Protein AF-A0A969FUX1-F1 (afdb_monomer_lite)

Radius of gyration: 39.61 Å; chains: 1; bounding box: 89×32×116 Å

Structure (mmCIF, N/CA/C/O backbone):
data_AF-A0A969FUX1-F1
#
_entry.id   AF-A0A969FUX1-F1
#
loop_
_atom_site.group_PDB
_atom_site.id
_atom_site.type_symbol
_atom_site.label_atom_id
_atom_site.label_alt_id
_atom_site.label_comp_id
_atom_site.label_asym_id
_atom_site.label_entity_id
_atom_site.label_seq_id
_atom_site.pdbx_PDB_ins_code
_atom_site.Cartn_x
_atom_site.Cartn_y
_atom_site.Cartn_z
_atom_site.occupancy
_atom_site.B_iso_or_equiv
_atom_site.auth_seq_id
_atom_site.auth_comp_id
_atom_site.auth_asym_id
_atom_site.auth_atom_id
_atom_site.pdbx_PDB_model_num
ATOM 1 N N . MET A 1 1 ? -21.545 4.539 22.085 1.00 73.19 1 MET A N 1
ATOM 2 C CA . MET A 1 1 ? -20.510 4.339 23.129 1.00 73.19 1 MET A CA 1
ATOM 3 C C . MET A 1 1 ? -19.150 4.413 22.449 1.00 73.19 1 MET A C 1
ATOM 5 O O . MET A 1 1 ? -19.073 3.940 21.317 1.00 73.19 1 MET A O 1
ATOM 9 N N . PRO A 1 2 ? -18.122 5.022 23.067 1.00 84.00 2 PRO A N 1
ATOM 10 C CA . PRO A 1 2 ? -16.783 5.048 22.483 1.00 84.00 2 PRO A CA 1
ATOM 11 C C . PRO A 1 2 ? -16.271 3.615 22.319 1.00 84.00 2 PRO A C 1
ATOM 13 O O . PRO A 1 2 ? -16.477 2.776 23.194 1.00 84.00 2 PRO A O 1
ATOM 16 N N . THR A 1 3 ? -15.647 3.325 21.186 1.00 88.62 3 THR A N 1
ATOM 17 C CA . THR A 1 3 ? -15.151 1.993 20.829 1.00 88.62 3 THR A CA 1
ATOM 18 C C . THR A 1 3 ? -13.723 2.129 20.341 1.00 88.62 3 THR A C 1
ATOM 20 O O . THR A 1 3 ? -13.420 3.017 19.556 1.00 88.62 3 THR A O 1
ATOM 23 N N . LEU A 1 4 ? -12.832 1.268 20.810 1.00 88.56 4 LEU A N 1
ATOM 24 C CA . LEU A 1 4 ? -11.487 1.157 20.278 1.00 88.56 4 LEU A CA 1
ATOM 25 C C . LEU A 1 4 ? -11.502 0.175 19.112 1.00 88.56 4 LEU A C 1
ATOM 27 O O . LEU A 1 4 ? -12.020 -0.936 19.246 1.00 88.56 4 LEU A O 1
ATOM 31 N N . VAL A 1 5 ? -10.949 0.588 17.981 1.00 90.50 5 VAL A N 1
ATOM 32 C CA . VAL A 1 5 ? -10.985 -0.179 16.741 1.00 90.50 5 VAL A CA 1
ATOM 33 C C . VAL A 1 5 ? -9.562 -0.434 16.266 1.00 90.50 5 VAL A C 1
ATOM 35 O O . VAL A 1 5 ? -8.762 0.499 16.200 1.00 90.50 5 VAL A O 1
ATOM 38 N N . ALA A 1 6 ? -9.248 -1.693 15.960 1.00 90.62 6 ALA A N 1
ATOM 39 C CA . ALA A 1 6 ? -7.973 -2.096 15.377 1.00 90.62 6 ALA A CA 1
ATOM 40 C C . ALA A 1 6 ? -8.163 -2.437 13.896 1.00 90.62 6 ALA A C 1
ATOM 42 O O . ALA A 1 6 ? -9.009 -3.271 13.557 1.00 90.62 6 ALA A O 1
ATOM 43 N N . TYR A 1 7 ? -7.371 -1.813 13.029 1.00 92.06 7 TYR A N 1
ATOM 44 C CA . TYR A 1 7 ? -7.483 -1.942 11.576 1.00 92.06 7 TYR A CA 1
ATOM 45 C C . TYR A 1 7 ? -6.107 -2.021 10.907 1.00 92.06 7 TYR A C 1
ATOM 47 O O . TYR A 1 7 ? -5.088 -1.628 11.484 1.00 92.06 7 TYR A O 1
ATOM 55 N N . ASP A 1 8 ? -6.079 -2.568 9.694 1.00 91.19 8 ASP A N 1
ATOM 56 C CA . ASP A 1 8 ? -4.856 -2.717 8.904 1.00 91.19 8 ASP A CA 1
ATOM 57 C C . ASP A 1 8 ? -4.560 -1.438 8.101 1.00 91.19 8 ASP A C 1
ATOM 59 O O . ASP A 1 8 ? -4.995 -1.265 6.961 1.00 91.19 8 ASP A O 1
ATOM 63 N N . GLU A 1 9 ? -3.836 -0.508 8.726 1.00 89.69 9 GLU A N 1
ATOM 64 C CA . GLU A 1 9 ? -3.442 0.762 8.103 1.00 89.69 9 GLU A CA 1
ATOM 65 C C . GLU A 1 9 ? -2.508 0.562 6.901 1.00 89.69 9 GLU A C 1
ATOM 67 O O . GLU A 1 9 ? -2.610 1.294 5.916 1.00 89.69 9 GLU A O 1
ATOM 72 N N . LEU A 1 10 ? -1.613 -0.431 6.953 1.00 87.81 10 LEU A N 1
ATOM 73 C CA . LEU A 1 10 ? -0.686 -0.709 5.855 1.00 87.81 10 LEU A CA 1
ATOM 74 C C . LEU A 1 10 ? -1.450 -1.182 4.620 1.00 87.81 10 LEU A C 1
ATOM 76 O O . LEU A 1 10 ? -1.229 -0.656 3.529 1.00 87.81 10 LEU A O 1
ATOM 80 N N . CYS A 1 11 ? -2.402 -2.099 4.799 1.00 89.69 11 CYS A N 1
ATOM 81 C CA . CYS A 1 11 ? -3.293 -2.526 3.727 1.00 89.69 11 CYS A CA 1
ATOM 82 C C . CYS A 1 11 ? -4.133 -1.352 3.198 1.00 89.69 11 CYS A C 1
ATOM 84 O O . CYS A 1 11 ? -4.237 -1.168 1.985 1.00 89.69 11 CYS A O 1
ATOM 86 N N . ALA A 1 12 ? -4.659 -0.487 4.076 1.00 90.31 12 ALA A N 1
ATOM 87 C CA . ALA A 1 12 ? -5.411 0.702 3.660 1.00 90.31 12 ALA A CA 1
ATOM 88 C C . ALA A 1 12 ? -4.559 1.628 2.776 1.00 90.31 12 ALA A C 1
ATOM 90 O O . ALA A 1 12 ? -5.002 2.073 1.712 1.00 90.31 12 ALA A O 1
ATOM 91 N N . ALA A 1 13 ? -3.311 1.872 3.179 1.00 88.56 13 ALA A N 1
ATOM 92 C CA . ALA A 1 13 ? -2.351 2.660 2.418 1.00 88.56 13 ALA A CA 1
ATOM 93 C C . ALA A 1 13 ? -2.009 2.011 1.066 1.00 88.56 13 ALA A C 1
ATOM 95 O O . ALA A 1 13 ? -1.914 2.714 0.058 1.00 88.56 13 ALA A O 1
ATOM 96 N N . GLU A 1 14 ? -1.857 0.686 1.013 1.00 89.38 14 GLU A N 1
ATOM 97 C CA . GLU A 1 14 ? -1.607 -0.056 -0.228 1.00 89.38 14 GLU A CA 1
ATOM 98 C C . GLU A 1 14 ? -2.791 0.003 -1.198 1.00 89.38 14 GLU A C 1
ATOM 100 O O . GLU A 1 14 ? -2.580 0.271 -2.386 1.00 89.38 14 GLU A O 1
ATOM 105 N N . LEU A 1 15 ? -4.025 -0.165 -0.708 1.00 90.50 15 LEU A N 1
ATOM 106 C CA . LEU A 1 15 ? -5.236 0.003 -1.514 1.00 90.50 15 LEU A CA 1
ATOM 107 C C . LEU A 1 15 ? -5.276 1.411 -2.109 1.00 90.50 15 LEU A C 1
ATOM 109 O O . LEU A 1 15 ? -5.346 1.569 -3.326 1.00 90.50 15 LEU A O 1
ATOM 113 N N . VAL A 1 16 ? -5.146 2.446 -1.276 1.00 90.44 16 VAL A N 1
ATOM 114 C CA . VAL A 1 16 ? -5.167 3.844 -1.737 1.00 90.44 16 VAL A CA 1
ATOM 115 C C . VAL A 1 16 ? -4.071 4.119 -2.773 1.00 90.44 16 VAL A C 1
ATOM 117 O O . VAL A 1 16 ? -4.291 4.847 -3.743 1.00 90.44 16 VAL A O 1
ATOM 120 N N . ARG A 1 17 ? -2.890 3.530 -2.587 1.00 88.12 17 ARG A N 1
ATOM 121 C CA . ARG A 1 17 ? -1.718 3.744 -3.440 1.00 88.12 17 ARG A CA 1
ATOM 122 C C . ARG A 1 17 ? -1.815 3.070 -4.801 1.00 88.12 17 ARG A C 1
ATOM 124 O O . ARG A 1 17 ? -1.411 3.675 -5.794 1.00 88.12 17 ARG A O 1
ATOM 131 N N . PHE A 1 18 ? -2.266 1.821 -4.843 1.00 87.94 18 PHE A N 1
ATOM 132 C CA . PHE A 1 18 ? -2.144 0.981 -6.037 1.00 87.94 18 PHE A CA 1
ATOM 133 C C . PHE A 1 18 ? -3.467 0.711 -6.740 1.00 87.94 18 PHE A C 1
ATOM 135 O O . PHE A 1 18 ? -3.453 0.375 -7.924 1.00 87.94 18 PHE A O 1
ATOM 142 N N . TRP A 1 19 ? -4.593 0.842 -6.045 1.00 91.19 19 TRP A N 1
ATOM 143 C CA . TRP A 1 19 ? -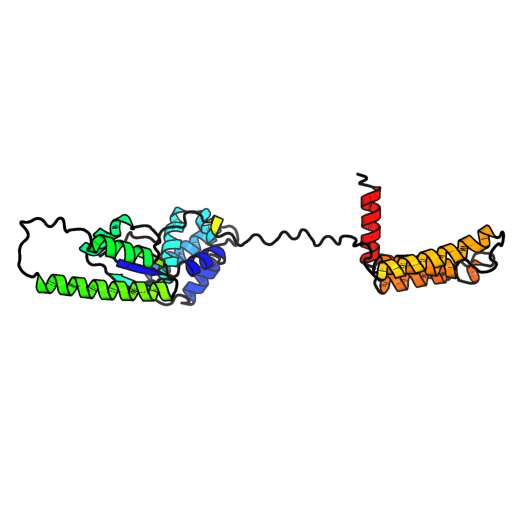5.885 0.512 -6.623 1.00 91.19 19 TRP A CA 1
ATOM 144 C C . TRP A 1 19 ? -6.531 1.723 -7.280 1.00 91.19 19 TRP A C 1
ATOM 146 O O . TRP A 1 19 ? -6.270 2.882 -6.952 1.00 91.19 19 TRP A O 1
ATOM 156 N N . THR A 1 20 ? -7.409 1.431 -8.228 1.00 90.88 20 THR A N 1
ATOM 157 C CA . THR A 1 20 ? -8.304 2.391 -8.872 1.00 90.88 20 THR A CA 1
ATOM 158 C C . THR A 1 20 ? -9.705 2.307 -8.254 1.00 90.88 20 THR A C 1
ATOM 160 O O . THR A 1 20 ? -10.071 1.261 -7.707 1.00 90.88 20 THR A O 1
ATOM 163 N N . PRO A 1 21 ? -10.542 3.357 -8.380 1.00 90.44 21 PRO A N 1
ATOM 164 C CA . PRO A 1 21 ? -11.942 3.293 -7.958 1.00 90.44 21 PRO A CA 1
ATOM 165 C C . PRO A 1 21 ? -12.714 2.117 -8.575 1.00 90.44 21 PRO A C 1
ATOM 167 O O . PRO A 1 21 ? -13.570 1.529 -7.919 1.00 90.44 21 PRO A O 1
ATOM 170 N N . GLN A 1 22 ? -12.383 1.746 -9.818 1.00 89.62 22 GLN A N 1
ATOM 171 C CA . GLN A 1 22 ? -12.987 0.604 -10.499 1.00 89.62 22 GLN A CA 1
ATOM 172 C C . GLN A 1 22 ? -12.615 -0.721 -9.823 1.00 89.62 22 GLN A C 1
ATOM 174 O O . GLN A 1 22 ? -13.507 -1.507 -9.521 1.00 89.62 22 GLN A O 1
ATOM 179 N N . GLN A 1 23 ? -11.327 -0.950 -9.551 1.00 91.19 23 GLN A N 1
ATOM 180 C CA . GLN A 1 23 ? -10.864 -2.174 -8.885 1.00 91.19 23 GLN A CA 1
ATOM 181 C C . GLN A 1 23 ? -11.467 -2.322 -7.488 1.00 91.19 23 GLN A C 1
ATOM 183 O O . GLN A 1 23 ? -11.880 -3.414 -7.110 1.00 91.19 23 GLN A O 1
ATOM 188 N N . LEU A 1 24 ? -11.571 -1.220 -6.736 1.00 90.44 24 LEU A N 1
ATOM 189 C CA . LEU A 1 24 ? -12.205 -1.249 -5.421 1.00 90.44 24 LEU A CA 1
ATOM 190 C C . LEU A 1 24 ? -13.694 -1.601 -5.520 1.00 90.44 24 LEU A C 1
ATOM 192 O O . LEU A 1 24 ? -14.181 -2.402 -4.728 1.00 90.44 24 LEU A O 1
ATOM 196 N N . ARG A 1 25 ? -14.409 -1.066 -6.516 1.00 89.06 25 ARG A N 1
ATOM 197 C CA . ARG A 1 25 ? -15.815 -1.418 -6.750 1.00 89.06 25 ARG A CA 1
ATOM 198 C C . ARG A 1 25 ? -15.985 -2.887 -7.137 1.00 89.06 25 ARG A C 1
ATOM 200 O O . ARG A 1 25 ? -16.848 -3.552 -6.584 1.00 89.06 25 ARG A O 1
ATOM 207 N N . GLU A 1 26 ? -15.159 -3.396 -8.048 1.00 89.62 26 GLU A N 1
ATOM 208 C CA . GLU A 1 26 ? -15.187 -4.812 -8.445 1.00 89.62 26 GLU A CA 1
ATOM 209 C C . GLU A 1 26 ? -14.919 -5.733 -7.247 1.00 89.62 26 GLU A C 1
ATOM 211 O O . GLU A 1 26 ? -15.585 -6.752 -7.088 1.00 89.62 26 GLU A O 1
ATOM 216 N N . ALA A 1 27 ? -14.000 -5.353 -6.358 1.00 89.44 27 ALA A N 1
ATOM 217 C CA . ALA A 1 27 ? -13.737 -6.095 -5.130 1.00 89.44 27 ALA A CA 1
ATOM 218 C C . ALA A 1 27 ? -14.916 -6.058 -4.138 1.00 89.44 27 ALA A C 1
ATOM 220 O O . ALA A 1 27 ? -15.166 -7.059 -3.468 1.00 89.44 27 ALA A O 1
ATOM 221 N N . LEU A 1 28 ? -15.662 -4.949 -4.059 1.00 88.12 28 LEU A N 1
ATOM 222 C CA . LEU A 1 28 ? -16.897 -4.873 -3.264 1.00 88.12 28 LEU A CA 1
ATOM 223 C C . LEU A 1 28 ? -17.990 -5.783 -3.833 1.00 88.12 28 LEU A C 1
ATOM 225 O O . LEU A 1 28 ? -18.617 -6.521 -3.081 1.00 88.12 28 LEU A O 1
ATOM 229 N N . GLU A 1 29 ? -18.180 -5.782 -5.155 1.00 86.50 29 GLU A N 1
ATOM 230 C CA . GLU A 1 29 ? -19.149 -6.652 -5.841 1.00 86.50 29 GLU A CA 1
ATOM 231 C C . GLU A 1 29 ? -18.813 -8.145 -5.680 1.00 86.50 29 GLU A C 1
ATOM 233 O O . GLU A 1 29 ? -19.707 -8.988 -5.678 1.00 86.50 29 GLU A O 1
ATOM 238 N N . GLN A 1 30 ? -17.529 -8.476 -5.528 1.00 87.25 30 GLN A N 1
ATOM 239 C CA . GLN A 1 30 ? -17.036 -9.839 -5.303 1.00 87.25 30 GLN A CA 1
ATOM 240 C C . GLN A 1 30 ? -16.976 -10.239 -3.819 1.00 87.25 30 GLN A C 1
ATOM 242 O O . GLN A 1 30 ? -16.422 -11.293 -3.508 1.00 87.25 30 GLN A O 1
ATOM 247 N N . GLU A 1 31 ? -17.496 -9.411 -2.904 1.00 82.94 31 GLU A N 1
ATOM 248 C CA . GLU A 1 31 ? -17.443 -9.632 -1.449 1.00 82.94 31 GLU A CA 1
ATOM 249 C C . GLU A 1 31 ? -16.010 -9.858 -0.916 1.00 82.94 31 GLU A C 1
ATOM 251 O O . GLU A 1 31 ? -15.795 -10.538 0.089 1.00 82.94 31 GLU A O 1
ATOM 256 N N . HIS A 1 32 ? -14.997 -9.269 -1.566 1.00 81.75 32 HIS A N 1
ATOM 257 C CA . HIS A 1 32 ? -13.582 -9.486 -1.233 1.00 81.75 32 HIS A CA 1
ATOM 258 C C . HIS A 1 32 ? -13.223 -9.038 0.192 1.00 81.75 32 HIS A C 1
ATOM 260 O O . HIS A 1 32 ? -12.329 -9.599 0.821 1.00 81.75 32 HIS A O 1
ATOM 266 N N . PHE A 1 33 ? -13.943 -8.043 0.710 1.00 76.44 33 PHE A N 1
ATOM 267 C CA . PHE A 1 33 ? -13.767 -7.508 2.059 1.00 76.44 33 PHE A CA 1
ATOM 268 C C . PHE A 1 33 ? -14.698 -8.160 3.101 1.00 76.44 33 PHE A C 1
ATOM 270 O O . PHE A 1 33 ? -14.749 -7.724 4.251 1.00 76.44 33 PHE A O 1
ATOM 277 N N . GLY A 1 34 ? -15.432 -9.212 2.720 1.00 70.19 34 GLY A N 1
ATOM 278 C CA . GLY A 1 34 ? -16.409 -9.885 3.576 1.00 70.19 34 GLY A CA 1
ATOM 279 C C . GLY A 1 34 ? -17.614 -9.007 3.937 1.00 70.19 34 GLY A C 1
ATOM 280 O O . GLY A 1 34 ? -17.908 -8.015 3.277 1.00 70.19 34 GLY A O 1
ATOM 281 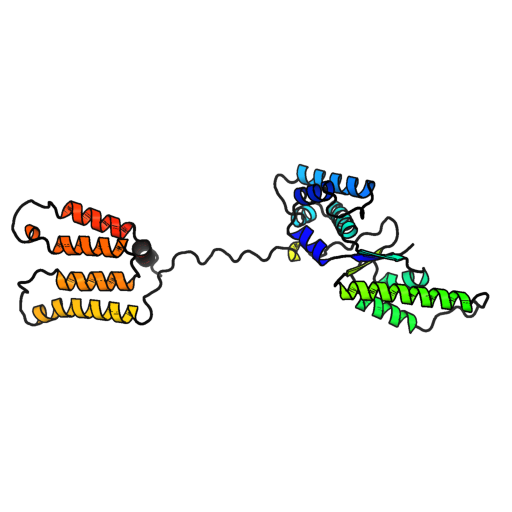N N . SER A 1 35 ? -18.315 -9.374 5.015 1.00 70.06 35 SER A N 1
ATOM 282 C CA . SER A 1 35 ? -19.521 -8.691 5.514 1.00 70.06 35 SER A CA 1
ATOM 283 C C . SER A 1 35 ? -19.220 -7.634 6.588 1.00 70.06 35 SER A C 1
ATOM 285 O O . SER A 1 35 ? -19.985 -7.498 7.543 1.00 70.06 35 SER A O 1
ATOM 287 N N . VAL A 1 36 ? -18.053 -6.983 6.517 1.00 81.00 36 VAL A N 1
ATOM 288 C CA . VAL A 1 36 ? -17.623 -6.009 7.539 1.00 81.00 36 VAL A CA 1
ATOM 289 C C . VAL A 1 36 ? -18.385 -4.691 7.398 1.00 81.00 36 VAL A C 1
ATOM 291 O O . VAL A 1 36 ? -18.760 -4.105 8.407 1.00 81.00 36 VAL A O 1
ATOM 294 N N . LEU A 1 37 ? -18.649 -4.261 6.160 1.00 81.31 37 LEU A N 1
ATOM 295 C CA . LEU A 1 37 ? -19.564 -3.155 5.885 1.00 81.31 37 LEU A CA 1
ATOM 296 C C . LEU A 1 37 ? -21.009 -3.634 5.965 1.00 81.31 37 LEU A C 1
ATOM 298 O O . LEU A 1 37 ? -21.335 -4.726 5.485 1.00 81.31 37 LEU A O 1
ATOM 302 N N . ASP A 1 38 ? -21.883 -2.789 6.504 1.00 85.31 38 ASP A N 1
ATOM 303 C CA . ASP A 1 38 ? -23.313 -3.002 6.327 1.00 85.31 38 ASP A CA 1
ATOM 304 C C . ASP A 1 38 ? -23.746 -2.703 4.874 1.00 85.31 38 ASP A C 1
ATOM 306 O O . ASP A 1 38 ? -23.001 -2.144 4.063 1.00 85.31 38 ASP A O 1
ATOM 310 N N . ALA A 1 39 ? -24.967 -3.108 4.513 1.00 85.06 39 ALA A N 1
ATOM 311 C CA . ALA A 1 39 ? -25.466 -2.917 3.150 1.00 85.06 39 ALA A CA 1
ATOM 312 C C . ALA A 1 39 ? -25.552 -1.430 2.753 1.00 85.06 39 ALA A C 1
ATOM 314 O O . ALA A 1 39 ? -25.331 -1.092 1.592 1.00 85.06 39 ALA A O 1
ATOM 315 N N . ALA A 1 40 ? -25.840 -0.539 3.706 1.00 87.75 40 ALA A N 1
ATOM 316 C CA . ALA A 1 40 ? -25.968 0.889 3.439 1.00 87.75 40 ALA A CA 1
ATOM 317 C C . ALA A 1 40 ? -24.598 1.545 3.203 1.00 87.75 40 ALA A C 1
ATOM 319 O O . ALA A 1 40 ? -24.466 2.392 2.320 1.00 87.75 40 ALA A O 1
ATOM 320 N N . GLU A 1 41 ? -23.578 1.135 3.949 1.00 88.75 41 GLU A N 1
ATOM 321 C CA . GLU A 1 41 ? -22.189 1.560 3.804 1.00 88.75 41 GLU A CA 1
ATOM 322 C C . GLU A 1 41 ? -21.568 1.032 2.509 1.00 88.75 41 GLU A C 1
ATOM 324 O O . GLU A 1 41 ? -20.862 1.771 1.817 1.00 88.75 41 GLU A O 1
ATOM 329 N N . ALA A 1 42 ? -21.859 -0.220 2.142 1.00 87.81 42 ALA A N 1
ATOM 330 C CA . ALA A 1 42 ? -21.434 -0.795 0.869 1.00 87.81 42 ALA A CA 1
ATOM 331 C C . ALA A 1 42 ? -22.057 -0.042 -0.321 1.00 87.81 42 ALA A C 1
ATOM 333 O O . ALA A 1 42 ? -21.340 0.349 -1.248 1.00 87.81 42 ALA A O 1
ATOM 334 N N . ASP A 1 43 ? -23.363 0.238 -0.261 1.00 89.50 43 ASP A N 1
ATOM 335 C CA . ASP A 1 43 ? -24.071 1.042 -1.264 1.00 89.50 43 ASP A CA 1
ATOM 336 C C . ASP A 1 43 ? -23.531 2.480 -1.326 1.00 89.50 43 ASP A C 1
ATOM 338 O O . ASP A 1 43 ? -23.348 3.047 -2.412 1.00 89.50 43 ASP A O 1
ATOM 342 N N . GLU A 1 44 ? -23.235 3.086 -0.172 1.00 91.31 44 GLU A N 1
ATOM 343 C CA . GLU A 1 44 ? -22.630 4.414 -0.092 1.00 91.31 44 GLU A CA 1
ATOM 344 C C . GLU A 1 44 ? -21.252 4.436 -0.761 1.00 91.31 44 GLU A C 1
ATOM 346 O O . GLU A 1 44 ? -20.996 5.315 -1.593 1.00 91.31 44 GLU A O 1
ATOM 351 N N . LEU A 1 45 ? -20.384 3.471 -0.443 1.00 90.56 45 LEU A N 1
ATOM 352 C CA . LEU A 1 45 ? -19.052 3.363 -1.030 1.00 90.56 45 LEU A CA 1
ATOM 353 C C . LEU A 1 45 ? -19.142 3.162 -2.546 1.00 90.56 45 LEU A C 1
ATOM 355 O O . LEU A 1 45 ? -18.504 3.898 -3.301 1.00 90.56 45 LEU A O 1
ATOM 359 N N . ALA A 1 46 ? -19.988 2.242 -3.012 1.00 90.38 46 ALA A N 1
ATOM 360 C CA . ALA A 1 46 ? -20.195 1.993 -4.436 1.00 90.38 46 ALA A CA 1
ATOM 361 C C . ALA A 1 46 ? -20.671 3.253 -5.180 1.00 90.38 46 ALA A C 1
ATOM 363 O O . ALA A 1 46 ? -20.159 3.574 -6.261 1.00 90.38 46 ALA A O 1
ATOM 364 N N . ARG A 1 47 ? -21.598 4.016 -4.583 1.00 91.19 47 ARG A N 1
ATOM 365 C CA . ARG A 1 47 ? -22.067 5.299 -5.125 1.00 91.19 47 ARG A CA 1
ATOM 366 C C . ARG A 1 47 ? -20.937 6.325 -5.208 1.00 91.19 47 ARG A C 1
ATOM 368 O O . ARG A 1 47 ? -20.780 6.960 -6.251 1.00 91.19 47 ARG A O 1
ATOM 375 N N . LEU A 1 48 ? -20.139 6.485 -4.152 1.00 90.31 48 LEU A N 1
ATOM 376 C CA . LEU A 1 48 ? -19.026 7.443 -4.128 1.00 90.31 48 LEU A CA 1
ATOM 377 C C . LEU A 1 48 ? -17.965 7.106 -5.186 1.00 90.31 48 LEU A C 1
ATOM 379 O O . LEU A 1 48 ? -17.531 7.992 -5.927 1.00 90.31 48 LEU A O 1
ATOM 383 N N . LEU A 1 49 ? -17.611 5.825 -5.323 1.00 89.69 49 LEU A N 1
ATOM 384 C CA . LEU A 1 49 ? -16.681 5.354 -6.354 1.00 89.69 49 LEU A CA 1
ATOM 385 C C . LEU A 1 49 ? -17.231 5.603 -7.761 1.00 89.69 49 LEU A C 1
ATOM 387 O O . LEU A 1 49 ? -16.496 6.060 -8.640 1.00 89.69 49 LEU A O 1
ATOM 391 N N . HIS A 1 50 ? -18.527 5.362 -7.979 1.00 88.19 50 HIS A N 1
ATOM 392 C CA . HIS A 1 50 ? -19.180 5.659 -9.252 1.00 88.19 50 HIS A CA 1
ATOM 393 C C . HIS A 1 50 ? -19.115 7.148 -9.602 1.00 88.19 50 HIS A C 1
ATOM 395 O O . HIS A 1 50 ? -18.748 7.512 -10.719 1.00 88.19 50 HIS A O 1
ATOM 401 N N . GLU A 1 51 ? -19.413 8.021 -8.643 1.00 87.06 51 GLU A N 1
ATOM 402 C CA . GLU A 1 51 ? -19.371 9.471 -8.838 1.00 87.06 51 GLU A CA 1
ATOM 403 C C . GLU A 1 51 ? -17.962 10.005 -9.138 1.00 87.06 51 GLU A C 1
ATOM 405 O O . GLU A 1 51 ? -17.832 11.006 -9.853 1.00 87.06 51 GLU A O 1
ATOM 410 N N . TRP A 1 52 ? -16.909 9.360 -8.629 1.00 87.00 52 TRP A N 1
ATOM 411 C CA . TRP A 1 52 ? -15.533 9.667 -9.024 1.00 87.00 52 TRP A CA 1
ATOM 412 C C . TRP A 1 52 ? -15.216 9.204 -10.436 1.00 87.00 52 TRP A C 1
ATOM 414 O O . TRP A 1 52 ? -14.673 9.993 -11.204 1.00 87.00 52 TRP A O 1
ATOM 424 N N . MET A 1 53 ? -15.596 7.981 -10.810 1.00 86.88 53 MET A N 1
ATOM 425 C CA . MET A 1 53 ? -15.364 7.468 -12.167 1.00 86.88 53 MET A CA 1
ATOM 426 C C . MET A 1 53 ? -16.053 8.318 -13.243 1.00 86.88 53 MET A C 1
ATOM 428 O O . MET A 1 53 ? -15.508 8.478 -14.327 1.00 86.88 53 MET A O 1
ATOM 432 N N . GLN A 1 54 ? -17.218 8.904 -12.948 1.00 83.62 54 GLN A N 1
ATOM 433 C CA . GLN A 1 54 ? -17.908 9.806 -13.881 1.00 83.62 54 GLN A CA 1
ATOM 434 C C . GLN A 1 54 ? -17.207 11.165 -14.048 1.00 83.62 54 GLN A C 1
ATOM 436 O O . GLN A 1 54 ? -17.351 11.810 -15.085 1.00 83.62 54 GLN A O 1
ATOM 441 N N . ARG A 1 55 ? -16.473 11.632 -13.029 1.00 77.00 55 ARG A N 1
ATOM 442 C CA . ARG A 1 55 ? -15.781 12.936 -13.056 1.00 77.00 55 ARG A CA 1
ATOM 443 C C . ARG A 1 55 ? -14.330 12.838 -13.504 1.00 77.00 55 ARG A C 1
ATOM 445 O O . ARG A 1 55 ? -13.831 13.755 -14.155 1.00 77.00 55 ARG A O 1
ATOM 452 N N . ALA A 1 56 ? -13.648 11.758 -13.147 1.00 65.56 56 ALA A N 1
ATOM 453 C CA . ALA A 1 56 ? -12.303 11.482 -13.607 1.00 65.56 56 ALA A CA 1
ATOM 454 C C . ALA A 1 56 ? -12.384 11.008 -15.064 1.00 65.56 56 ALA A C 1
ATOM 456 O O . ALA A 1 56 ? -12.800 9.890 -15.341 1.00 65.56 56 ALA A O 1
ATOM 457 N N . MET A 1 57 ? -12.003 11.864 -16.017 1.00 55.81 57 MET A N 1
ATOM 458 C CA . MET A 1 57 ? -11.944 11.529 -17.449 1.00 55.81 57 MET A CA 1
ATOM 459 C C . MET A 1 57 ? -10.774 10.567 -17.768 1.00 55.81 57 MET A C 1
ATOM 461 O O . MET A 1 57 ? -9.934 10.866 -18.614 1.00 55.81 57 MET A O 1
ATOM 465 N N . GLY A 1 58 ? -10.667 9.437 -17.061 1.00 66.44 58 GLY A N 1
ATOM 466 C CA . GLY A 1 58 ? -9.607 8.441 -17.234 1.00 66.44 58 GLY A CA 1
ATOM 467 C C . GLY A 1 58 ? -9.395 7.532 -16.018 1.00 66.44 58 GLY A C 1
ATOM 468 O O . GLY A 1 58 ? -10.006 7.710 -14.967 1.00 66.44 58 GLY A O 1
ATOM 469 N N . GLN A 1 59 ? -8.499 6.549 -16.165 1.00 74.00 59 GLN A N 1
ATOM 470 C CA . GLN A 1 59 ? -8.064 5.689 -15.062 1.00 74.00 59 GLN A CA 1
ATOM 471 C C . GLN A 1 59 ? -7.169 6.487 -14.106 1.00 74.00 59 GLN A C 1
ATOM 473 O O . GLN A 1 59 ? -6.038 6.827 -14.447 1.00 74.00 59 GLN A O 1
ATOM 478 N N . VAL A 1 60 ? -7.685 6.787 -12.915 1.00 84.56 60 VAL A N 1
ATOM 479 C CA . VAL A 1 60 ? -6.946 7.434 -11.823 1.00 84.56 60 VAL A CA 1
ATOM 480 C C . VAL A 1 60 ? -6.793 6.473 -10.651 1.00 84.56 60 VAL A C 1
ATOM 482 O O . VAL A 1 60 ? -7.653 5.617 -10.424 1.00 84.56 60 VAL A O 1
ATOM 485 N N . THR A 1 61 ? -5.698 6.605 -9.904 1.00 87.81 61 THR A N 1
ATOM 486 C CA . THR A 1 61 ? -5.523 5.870 -8.645 1.00 87.81 61 THR A CA 1
ATOM 487 C C . THR A 1 61 ? -6.484 6.405 -7.582 1.00 87.81 61 THR A C 1
ATOM 489 O O . THR A 1 61 ? -6.941 7.548 -7.673 1.00 87.81 61 THR A O 1
ATOM 492 N N . LEU A 1 62 ? -6.789 5.605 -6.558 1.00 88.38 62 LEU A N 1
ATOM 493 C CA . LEU A 1 62 ? -7.574 6.057 -5.407 1.00 88.38 62 LEU A CA 1
ATOM 494 C C . LEU A 1 62 ? -6.912 7.268 -4.744 1.00 88.38 62 LEU A C 1
ATOM 496 O O . LEU A 1 62 ? -7.605 8.241 -4.476 1.00 88.38 62 LEU A O 1
ATOM 500 N N . ARG A 1 63 ? -5.584 7.273 -4.572 1.00 89.38 63 ARG A N 1
ATOM 501 C CA . ARG A 1 63 ? -4.835 8.444 -4.082 1.00 89.38 63 ARG A CA 1
ATOM 502 C C . ARG A 1 63 ? -5.160 9.705 -4.880 1.00 89.38 63 ARG A C 1
ATOM 504 O O . ARG A 1 63 ? -5.470 10.738 -4.293 1.00 89.38 63 ARG A O 1
ATOM 511 N N . ASP A 1 64 ? -5.087 9.631 -6.205 1.00 85.75 64 ASP A N 1
ATOM 512 C CA . ASP A 1 64 ? -5.350 10.796 -7.053 1.00 85.75 64 ASP A CA 1
ATOM 513 C C . ASP A 1 64 ? -6.821 11.221 -6.974 1.00 85.75 64 ASP A C 1
ATOM 515 O O . ASP A 1 64 ? -7.114 12.412 -6.916 1.00 85.75 64 ASP A O 1
ATOM 519 N N . ALA A 1 65 ? -7.752 10.267 -6.887 1.00 85.88 65 ALA A N 1
ATOM 520 C CA . ALA A 1 65 ? -9.167 10.564 -6.672 1.00 85.88 65 ALA A CA 1
ATOM 521 C C . ALA A 1 65 ? -9.421 11.269 -5.322 1.00 85.88 65 ALA A C 1
ATOM 523 O O . ALA A 1 65 ? -10.184 12.236 -5.271 1.00 85.88 65 ALA A O 1
ATOM 524 N N . LEU A 1 66 ? -8.733 10.842 -4.255 1.00 87.38 66 LEU A N 1
ATOM 525 C CA . LEU A 1 66 ? -8.778 11.471 -2.931 1.00 87.38 66 LEU A CA 1
ATOM 526 C C . LEU A 1 66 ? -8.241 12.909 -2.947 1.00 87.38 66 LEU A C 1
ATOM 528 O O . LEU A 1 66 ? -8.783 13.766 -2.252 1.00 87.38 66 LEU A O 1
ATOM 532 N N . LEU A 1 67 ? -7.208 13.187 -3.748 1.00 84.44 67 LEU A N 1
ATOM 533 C CA . LEU A 1 67 ? -6.649 14.535 -3.909 1.00 84.44 67 LEU A CA 1
ATOM 534 C C . LEU A 1 67 ? -7.602 15.485 -4.647 1.00 84.44 67 LEU A C 1
ATOM 536 O O . LEU A 1 67 ? -7.640 16.677 -4.343 1.00 84.44 67 LEU A O 1
ATOM 540 N N . VAL A 1 68 ? -8.366 14.974 -5.616 1.00 82.38 68 VAL A N 1
ATOM 541 C CA . VAL A 1 68 ? -9.288 15.785 -6.429 1.00 82.38 68 VAL A CA 1
ATOM 542 C C . VAL A 1 68 ? -10.521 16.225 -5.633 1.00 82.38 68 VAL A C 1
ATOM 544 O O . VAL A 1 68 ? -11.006 17.339 -5.828 1.00 82.38 68 VAL A O 1
ATOM 547 N N . ASP A 1 69 ? -11.029 15.378 -4.735 1.00 82.56 69 ASP A N 1
ATOM 548 C CA . ASP A 1 69 ? -12.198 15.682 -3.902 1.00 82.56 69 ASP A CA 1
ATOM 549 C C . ASP A 1 69 ? -11.962 15.254 -2.442 1.00 82.56 69 ASP A C 1
ATOM 551 O O . ASP A 1 69 ? -12.418 14.184 -2.027 1.00 82.56 69 ASP A O 1
ATOM 555 N N . PRO A 1 70 ? -11.268 16.083 -1.640 1.00 77.38 70 PRO A N 1
ATOM 556 C CA . PRO A 1 70 ? -10.878 15.718 -0.280 1.00 77.38 70 PRO A CA 1
ATOM 557 C C . PRO A 1 70 ? -12.081 15.512 0.648 1.00 77.38 70 PRO A C 1
ATOM 559 O O . PRO A 1 70 ? -12.048 14.635 1.504 1.00 77.38 70 PRO A O 1
ATOM 562 N N . ARG A 1 71 ? -13.188 16.243 0.446 1.00 79.06 71 ARG A N 1
ATOM 563 C CA . ARG A 1 71 ? -14.390 16.109 1.292 1.00 79.06 71 ARG A CA 1
ATOM 564 C C . ARG A 1 71 ? -15.042 14.741 1.151 1.00 79.06 71 ARG A C 1
ATOM 566 O O . ARG A 1 71 ? -15.461 14.150 2.140 1.00 79.06 71 ARG A O 1
ATOM 573 N N . ARG A 1 72 ? -15.154 14.237 -0.079 1.00 84.38 72 ARG A N 1
ATOM 574 C CA . ARG A 1 72 ? -15.640 12.868 -0.313 1.00 84.38 72 ARG A CA 1
ATOM 575 C C . ARG A 1 72 ? -14.565 11.842 -0.013 1.00 84.38 72 ARG A C 1
ATOM 577 O O . ARG A 1 72 ? -14.884 10.739 0.421 1.00 84.38 72 ARG A O 1
ATOM 584 N N . GLY A 1 73 ? -13.310 12.224 -0.219 1.00 86.19 73 GLY A N 1
ATOM 585 C CA . GLY A 1 73 ? -12.164 11.382 0.038 1.00 86.19 73 GLY A CA 1
ATOM 586 C C . GLY A 1 73 ? -12.052 10.956 1.491 1.00 86.19 73 GLY A C 1
ATOM 587 O O . GLY A 1 73 ? -11.817 9.780 1.741 1.00 86.19 73 GLY A O 1
ATOM 588 N N . GLU A 1 74 ? -12.327 11.850 2.439 1.00 88.19 74 GLU A N 1
ATOM 589 C CA . GLU A 1 74 ? -12.392 11.507 3.864 1.00 88.19 74 GLU A CA 1
ATOM 590 C C . GLU A 1 74 ? -13.402 10.387 4.139 1.00 88.19 74 GLU A C 1
ATOM 592 O O . GLU A 1 74 ? -13.072 9.398 4.797 1.00 88.19 74 GLU A O 1
ATOM 597 N N . ARG A 1 75 ? -14.613 10.484 3.572 1.00 89.69 75 ARG A N 1
ATOM 598 C CA . ARG A 1 75 ? -15.651 9.462 3.761 1.00 89.69 75 ARG A CA 1
ATOM 599 C C . ARG A 1 75 ? -15.286 8.140 3.094 1.00 89.69 75 ARG A C 1
ATOM 601 O O . ARG A 1 75 ? -15.436 7.096 3.719 1.00 89.69 75 ARG A O 1
ATOM 608 N N . VAL A 1 76 ? -14.777 8.170 1.862 1.00 89.88 76 VAL A N 1
ATOM 609 C CA . VAL A 1 76 ? -14.343 6.948 1.164 1.00 89.88 76 VAL A CA 1
ATOM 610 C C . VAL A 1 76 ? -13.185 6.280 1.897 1.00 89.88 76 VAL A C 1
ATOM 612 O O . VAL A 1 76 ? -13.216 5.071 2.095 1.00 89.88 76 VAL A O 1
ATOM 615 N N . TYR A 1 77 ? -12.198 7.049 2.355 1.00 90.44 77 TYR A N 1
ATOM 616 C CA . TYR A 1 77 ? -11.091 6.520 3.147 1.00 90.44 77 TYR A CA 1
ATOM 617 C C . TYR A 1 77 ? -11.587 5.883 4.449 1.00 90.44 77 TYR A C 1
ATOM 619 O O . TYR A 1 77 ? -11.182 4.776 4.784 1.00 90.44 77 TYR A O 1
ATOM 627 N N . SER A 1 78 ? -12.527 6.533 5.138 1.00 90.06 78 SER A N 1
ATOM 628 C CA . SER A 1 78 ? -13.161 5.987 6.340 1.00 90.06 78 SER A CA 1
ATOM 629 C C . SER A 1 78 ? -13.864 4.648 6.071 1.00 90.06 78 SER A C 1
ATOM 631 O O . SER A 1 78 ? -13.671 3.689 6.818 1.00 90.06 78 SER A O 1
ATOM 633 N N . LEU A 1 79 ? -14.604 4.535 4.962 1.00 90.38 79 LEU A N 1
ATOM 634 C CA . LEU A 1 79 ? -15.260 3.287 4.550 1.00 90.38 79 LEU A CA 1
ATOM 635 C C . LEU A 1 79 ? -14.239 2.192 4.187 1.00 90.38 79 LEU A C 1
ATOM 637 O O . LEU A 1 79 ? -14.415 1.044 4.584 1.00 90.38 79 LEU A O 1
ATOM 641 N N . ILE A 1 80 ? -13.130 2.538 3.523 1.00 91.12 80 ILE A N 1
ATOM 642 C CA . ILE A 1 80 ? -12.022 1.600 3.265 1.00 91.12 80 ILE A CA 1
ATOM 643 C C . ILE A 1 80 ? -11.429 1.098 4.588 1.00 91.12 80 ILE A C 1
ATOM 645 O O . ILE A 1 80 ? -11.303 -0.106 4.791 1.00 91.12 80 ILE A O 1
ATOM 649 N N . CYS A 1 81 ? -11.113 1.979 5.534 1.00 91.00 81 CYS A N 1
ATOM 650 C CA . CYS A 1 81 ? -10.580 1.555 6.831 1.00 91.00 81 CYS A CA 1
ATOM 651 C C . CYS A 1 81 ? -11.585 0.713 7.635 1.00 91.00 81 CYS A C 1
ATOM 653 O O . CYS A 1 81 ? -11.187 -0.214 8.342 1.00 91.00 81 CYS A O 1
ATOM 655 N N . THR A 1 82 ? -12.884 0.978 7.477 1.00 89.94 82 THR A N 1
ATOM 656 C CA . THR A 1 82 ? -13.949 0.153 8.065 1.00 89.94 82 THR A CA 1
ATOM 657 C C . THR A 1 82 ? -13.885 -1.270 7.509 1.00 89.94 82 THR A C 1
ATOM 659 O O . THR A 1 82 ? -13.854 -2.215 8.290 1.00 89.94 82 THR A O 1
ATOM 662 N N . THR A 1 83 ? -13.719 -1.446 6.190 1.00 89.38 83 THR A N 1
ATOM 663 C CA . THR A 1 83 ? -13.557 -2.784 5.574 1.00 89.38 83 THR A CA 1
ATOM 664 C C . THR A 1 83 ? -12.331 -3.550 6.076 1.00 89.38 83 THR A C 1
ATOM 666 O O . THR A 1 83 ? -12.323 -4.778 6.085 1.00 89.38 83 THR A O 1
ATOM 669 N N . LEU A 1 84 ? -11.295 -2.829 6.510 1.00 90.38 84 LEU A N 1
ATOM 670 C CA . LEU A 1 84 ? -10.025 -3.382 6.988 1.00 90.38 84 LEU A CA 1
ATOM 671 C C . LEU A 1 84 ? -9.953 -3.492 8.511 1.00 90.38 84 LEU A C 1
ATOM 673 O O . LEU A 1 84 ? -8.884 -3.728 9.084 1.00 90.38 84 LEU A O 1
ATOM 677 N N . THR A 1 85 ? -11.083 -3.299 9.181 1.00 89.75 85 THR A N 1
ATOM 678 C CA . THR A 1 85 ? -11.175 -3.430 10.624 1.00 89.75 85 THR A CA 1
ATOM 679 C C . THR A 1 85 ? -11.255 -4.889 11.036 1.00 89.75 85 THR A C 1
ATOM 681 O O . THR A 1 85 ? -12.007 -5.683 10.478 1.00 89.75 85 THR A O 1
ATOM 684 N N . VAL A 1 86 ? -10.459 -5.236 12.043 1.00 88.06 86 VAL A N 1
ATOM 685 C CA . VAL A 1 86 ? -10.258 -6.619 12.479 1.00 88.06 86 VAL A CA 1
ATOM 686 C C . VAL A 1 86 ? -10.804 -6.851 13.882 1.00 88.06 86 VAL A C 1
ATOM 688 O O . VAL A 1 86 ? -11.378 -7.905 14.147 1.00 88.06 86 VAL A O 1
ATOM 691 N N . GLU A 1 87 ? -10.620 -5.894 14.796 1.00 87.12 87 GLU A N 1
ATOM 692 C CA . GLU A 1 87 ? -11.103 -6.011 16.173 1.00 87.12 87 GLU A CA 1
ATOM 693 C C . GLU A 1 87 ? -11.823 -4.742 16.631 1.00 87.12 87 GLU A C 1
ATOM 695 O O . GLU A 1 87 ? -11.397 -3.623 16.346 1.00 87.12 87 GLU A O 1
ATOM 700 N N . HIS A 1 88 ? -12.884 -4.941 17.415 1.00 88.88 88 HIS A N 1
ATOM 701 C CA . HIS A 1 88 ? -13.627 -3.884 18.091 1.00 88.88 88 HIS A CA 1
ATOM 702 C C . HIS A 1 88 ? -13.640 -4.160 19.592 1.00 88.88 88 HIS A C 1
ATOM 704 O O . HIS A 1 88 ? -13.945 -5.271 20.029 1.00 88.88 88 HIS A O 1
ATOM 710 N N . CYS A 1 89 ? -13.360 -3.137 20.391 1.00 88.62 89 CYS A N 1
ATOM 711 C CA . CYS A 1 89 ? -13.493 -3.192 21.837 1.00 88.62 89 CYS A CA 1
ATOM 712 C C . CYS A 1 89 ? -14.313 -1.990 22.310 1.00 88.62 89 CYS A C 1
ATOM 714 O O . CYS A 1 89 ? -13.792 -0.873 22.302 1.00 88.62 89 CYS A O 1
ATOM 716 N N . PRO A 1 90 ? -15.580 -2.165 22.730 1.00 89.25 90 PRO A N 1
ATOM 717 C CA . PRO A 1 90 ? -16.316 -1.068 23.351 1.00 89.25 90 PRO A CA 1
ATOM 718 C C . PRO A 1 90 ? -15.540 -0.594 24.582 1.00 89.25 90 PRO A C 1
ATOM 720 O O . PRO A 1 90 ? -14.934 -1.413 25.268 1.00 89.25 90 PRO A O 1
ATOM 723 N N . LEU A 1 91 ? -15.535 0.708 24.852 1.00 86.94 91 LEU A N 1
ATOM 724 C CA . LEU A 1 91 ? -14.838 1.306 25.987 1.00 86.94 91 LEU A CA 1
ATOM 725 C C . LEU A 1 91 ? -15.838 1.701 27.075 1.00 86.94 91 LEU A C 1
ATOM 727 O O . LEU A 1 91 ? -16.901 2.265 26.799 1.00 86.94 91 LEU A O 1
ATOM 731 N N . LEU A 1 92 ? -15.475 1.446 28.334 1.00 86.44 92 LEU A N 1
ATOM 732 C CA . LEU A 1 92 ? -16.163 2.050 29.475 1.00 86.44 92 LEU A CA 1
ATOM 733 C C . LEU A 1 92 ? -16.021 3.584 29.426 1.00 86.44 92 LEU A C 1
ATOM 735 O O . LEU A 1 92 ? -14.962 4.067 29.020 1.00 86.44 92 LEU A O 1
ATOM 739 N N . PRO A 1 93 ? -17.022 4.362 29.884 1.00 83.00 93 PRO A N 1
ATOM 740 C CA . PRO A 1 93 ? -16.988 5.828 29.816 1.00 83.00 93 PRO A CA 1
ATOM 741 C C . PRO A 1 93 ? -15.730 6.445 30.441 1.00 83.00 93 PRO A C 1
ATOM 743 O O . PRO A 1 93 ? -15.122 7.333 29.857 1.00 83.00 93 PRO A O 1
ATOM 746 N N . GLU A 1 94 ? -15.294 5.917 31.588 1.00 83.12 94 GLU A N 1
ATOM 747 C CA . GLU A 1 94 ? -14.090 6.370 32.301 1.00 83.12 94 GLU A CA 1
ATOM 748 C C . GLU A 1 94 ? -12.812 6.182 31.466 1.00 83.12 94 GLU A C 1
ATOM 750 O O . GLU A 1 94 ? -11.940 7.048 31.447 1.00 83.12 94 GLU A O 1
ATOM 755 N N . VAL A 1 95 ? -12.721 5.063 30.742 1.00 83.81 95 VAL A N 1
ATOM 756 C CA . VAL A 1 95 ? -11.587 4.741 29.865 1.00 83.81 95 VAL A CA 1
ATOM 757 C C . VAL A 1 95 ? -11.663 5.550 28.569 1.00 83.81 95 VAL A C 1
ATOM 759 O O . VAL A 1 95 ? -10.646 6.033 28.080 1.00 83.81 95 VAL A O 1
ATOM 762 N N . GLY A 1 96 ? -12.870 5.744 28.031 1.00 84.06 96 GLY A N 1
ATOM 763 C CA . GLY A 1 96 ? -13.106 6.587 26.861 1.00 84.06 96 GLY A CA 1
ATOM 764 C C . GLY A 1 96 ? -12.688 8.041 27.093 1.00 84.06 96 GLY A C 1
ATOM 765 O O . GLY A 1 96 ? -12.029 8.620 26.233 1.00 84.06 96 GLY A O 1
ATOM 766 N N . GLU A 1 97 ? -12.997 8.605 28.265 1.00 84.19 97 GLU A N 1
ATOM 767 C CA . GLU A 1 97 ? -12.549 9.952 28.649 1.00 84.19 97 GLU A CA 1
ATOM 768 C C . GLU A 1 97 ? -11.029 10.019 28.850 1.00 84.19 97 GLU A C 1
ATOM 770 O O . GLU A 1 97 ? -10.404 11.000 28.450 1.00 84.19 97 GLU A O 1
ATOM 775 N N . ALA A 1 98 ? -10.409 8.967 29.395 1.00 83.19 98 ALA A N 1
ATOM 776 C CA . ALA A 1 98 ? -8.954 8.898 29.535 1.00 83.19 98 ALA A CA 1
ATOM 777 C C . ALA A 1 98 ? -8.226 8.898 28.180 1.00 83.19 98 ALA A C 1
ATOM 779 O O . ALA A 1 98 ? -7.154 9.488 28.051 1.00 83.19 98 ALA A O 1
ATOM 780 N N . LEU A 1 99 ? -8.811 8.251 27.169 1.00 84.75 99 LEU A N 1
ATOM 781 C CA . LEU A 1 99 ? -8.243 8.153 25.822 1.00 84.75 99 LEU A CA 1
ATOM 782 C C . LEU A 1 99 ? -8.638 9.316 24.902 1.00 84.75 99 LEU A C 1
ATOM 784 O O . LEU A 1 99 ? -7.998 9.520 23.875 1.00 84.75 99 LEU A O 1
ATOM 788 N N . LYS A 1 100 ? -9.603 10.148 25.302 1.00 83.75 100 LYS A N 1
ATOM 789 C CA . LYS A 1 100 ? -10.093 11.309 24.545 1.00 83.75 100 LYS A CA 1
ATOM 790 C C . LYS A 1 100 ? -9.007 12.260 24.013 1.00 83.75 100 LYS A C 1
ATOM 792 O O . LYS A 1 100 ? -9.163 12.722 22.884 1.00 83.75 100 LYS A O 1
ATOM 797 N N . PRO A 1 101 ? -7.893 12.543 24.725 1.00 82.62 101 PRO A N 1
ATOM 798 C CA . PRO A 1 101 ? -6.795 13.358 24.183 1.00 82.62 101 PRO A CA 1
ATOM 799 C C . PRO A 1 101 ? -6.107 12.752 22.947 1.00 82.62 101 PRO A C 1
ATOM 801 O O . PRO A 1 101 ? -5.389 13.449 22.226 1.00 82.62 101 PRO A O 1
ATOM 804 N N . LEU A 1 102 ? -6.294 11.451 22.727 1.00 81.00 102 LEU A N 1
ATOM 805 C CA . LEU A 1 102 ? -5.754 10.684 21.610 1.00 81.00 102 LEU A CA 1
ATOM 806 C C . LEU A 1 102 ? -6.788 10.466 20.492 1.00 81.00 102 LEU A C 1
ATOM 808 O O . LEU A 1 102 ? -6.451 9.892 19.458 1.00 81.00 102 LEU A O 1
ATOM 812 N N . ASN A 1 103 ? -8.028 10.934 20.676 1.00 81.62 103 ASN A N 1
ATOM 813 C CA . ASN A 1 103 ? -9.079 10.828 19.672 1.00 81.62 103 ASN A CA 1
ATOM 814 C C . ASN A 1 103 ? -8.671 11.545 18.368 1.00 81.62 103 ASN A C 1
ATOM 816 O O . ASN A 1 103 ? -8.022 12.595 18.389 1.00 81.62 103 ASN A O 1
ATOM 820 N N . GLY A 1 104 ? -9.037 10.958 17.227 1.00 75.31 104 GLY A N 1
ATOM 821 C CA . GLY A 1 104 ? -8.702 11.473 15.898 1.00 75.31 104 GLY A CA 1
ATOM 822 C C . GLY A 1 104 ? -7.246 11.263 15.472 1.00 75.31 104 GLY A C 1
ATOM 823 O O . GLY A 1 104 ? -6.813 11.868 14.493 1.00 75.31 104 GLY A O 1
ATOM 824 N N . LYS A 1 105 ? -6.477 10.428 16.181 1.00 84.19 105 LYS A N 1
ATOM 825 C CA . LYS A 1 105 ? -5.112 10.044 15.795 1.00 84.19 105 LYS A CA 1
ATOM 826 C C . LYS A 1 105 ? -5.019 8.546 15.555 1.00 84.19 105 LYS A C 1
ATOM 828 O O . LYS A 1 105 ? -5.704 7.763 16.208 1.00 84.19 105 LYS A O 1
ATOM 833 N N . VAL A 1 106 ? -4.137 8.168 14.634 1.00 84.38 106 VAL A N 1
ATOM 834 C CA . VAL A 1 106 ? -3.665 6.789 14.530 1.00 84.38 106 VAL A CA 1
ATOM 835 C C . VAL A 1 106 ? -2.681 6.552 15.664 1.00 84.38 106 VAL A C 1
ATOM 837 O O . VAL A 1 106 ? -1.747 7.335 15.836 1.00 84.38 106 VAL A O 1
ATOM 840 N N . LEU A 1 107 ? -2.915 5.503 16.444 1.00 86.88 107 LEU A N 1
ATOM 841 C CA . LEU A 1 107 ? -2.092 5.146 17.591 1.00 86.88 107 LEU A CA 1
ATOM 842 C C . LEU A 1 107 ? -1.550 3.737 17.405 1.00 86.88 107 LEU A C 1
ATOM 844 O O . LEU A 1 107 ? -2.251 2.826 16.953 1.00 86.88 107 LEU A O 1
ATOM 848 N N . SER A 1 108 ? -0.315 3.536 17.835 1.00 90.19 108 SER A N 1
ATOM 849 C CA . SER A 1 108 ? 0.212 2.201 18.067 1.00 90.19 108 SER A CA 1
ATOM 850 C C . SER A 1 108 ? -0.447 1.579 19.311 1.00 90.19 108 SER A C 1
ATOM 852 O O . SER A 1 108 ? -0.776 2.284 20.274 1.00 90.19 108 SER A O 1
ATOM 854 N N . PRO A 1 109 ? -0.591 0.241 19.369 1.00 89.56 109 PRO A N 1
ATOM 855 C CA . PRO A 1 109 ? -1.080 -0.430 20.573 1.00 89.56 109 PRO A CA 1
ATOM 856 C C . PRO A 1 109 ? -0.262 -0.113 21.839 1.00 89.56 109 PRO A C 1
ATOM 858 O O . PRO A 1 109 ? -0.803 -0.118 22.948 1.00 89.56 109 PRO A O 1
ATOM 861 N N . GLY A 1 110 ? 1.034 0.182 21.675 1.00 87.81 110 GLY A N 1
ATOM 862 C CA . GLY A 1 110 ? 1.939 0.586 22.752 1.00 87.81 110 GLY A CA 1
ATOM 863 C C . GLY A 1 110 ? 1.603 1.955 23.346 1.00 87.81 110 GLY A C 1
ATOM 864 O O . GLY A 1 110 ? 1.549 2.081 24.567 1.00 87.81 110 GLY A O 1
ATOM 865 N N . GLU A 1 111 ? 1.289 2.951 22.514 1.00 88.81 111 GLU A N 1
ATOM 866 C CA . GLU A 1 111 ? 0.888 4.291 22.977 1.00 88.81 111 GLU A CA 1
ATOM 867 C C . GLU A 1 111 ? -0.419 4.248 23.776 1.00 88.81 111 GLU A C 1
ATOM 869 O O . GLU A 1 111 ? -0.536 4.889 24.821 1.00 88.81 111 GLU A O 1
ATOM 874 N N . VAL A 1 112 ? -1.391 3.437 23.339 1.00 88.06 112 VAL A N 1
ATOM 875 C CA . VAL A 1 112 ? -2.646 3.245 24.086 1.00 88.06 112 VAL A CA 1
ATOM 876 C C . VAL A 1 112 ? -2.370 2.580 25.437 1.00 88.06 112 VAL A C 1
ATOM 878 O O . VAL A 1 112 ? -2.913 2.997 26.460 1.00 88.06 112 VAL A O 1
ATOM 881 N N . ARG A 1 113 ? -1.495 1.565 25.473 1.00 90.31 113 ARG A N 1
ATOM 882 C CA . ARG A 1 113 ? -1.092 0.887 26.715 1.00 90.31 113 ARG A CA 1
ATOM 883 C C . ARG A 1 113 ? -0.435 1.859 27.691 1.00 90.31 113 ARG A C 1
ATOM 885 O O . ARG A 1 113 ? -0.800 1.862 28.867 1.00 90.31 113 ARG A O 1
ATOM 892 N N . GLU A 1 114 ? 0.473 2.696 27.204 1.00 89.25 114 GLU A N 1
ATOM 893 C CA . GLU A 1 114 ? 1.145 3.709 28.014 1.00 89.25 114 GLU A CA 1
ATOM 894 C C . GLU A 1 114 ? 0.152 4.737 28.570 1.00 89.25 114 GLU A C 1
ATOM 896 O O . GLU A 1 114 ? 0.166 5.015 29.770 1.00 89.25 114 GLU A O 1
ATOM 901 N N . ALA A 1 115 ? -0.768 5.237 27.742 1.00 87.75 115 ALA A N 1
ATOM 902 C CA . ALA A 1 115 ? -1.797 6.179 28.175 1.00 87.75 115 ALA A CA 1
ATOM 903 C C . ALA A 1 115 ? -2.694 5.593 29.281 1.00 87.75 115 ALA A C 1
ATOM 905 O O . ALA A 1 115 ? -2.966 6.256 30.285 1.00 87.75 115 ALA A O 1
ATOM 906 N N . LEU A 1 116 ? -3.095 4.324 29.151 1.00 88.25 116 LEU A N 1
ATOM 907 C CA . LEU A 1 116 ? -3.878 3.620 30.173 1.00 88.25 116 LEU A CA 1
ATOM 908 C C . LEU A 1 116 ? -3.091 3.415 31.473 1.00 88.25 116 LEU A C 1
ATOM 910 O O . LEU A 1 116 ? -3.650 3.543 32.565 1.00 88.25 116 LEU A O 1
ATOM 914 N N . GLU A 1 117 ? -1.796 3.112 31.386 1.00 88.12 117 GLU A N 1
ATOM 915 C CA . GLU A 1 117 ? -0.936 2.990 32.564 1.00 88.12 117 GLU A CA 1
ATOM 916 C C . GLU A 1 117 ? -0.732 4.326 33.277 1.00 88.12 117 GLU A C 1
ATOM 918 O O . GLU A 1 117 ? -0.748 4.370 34.511 1.00 88.12 117 GLU A O 1
ATOM 923 N N . GLN A 1 118 ? -0.546 5.408 32.522 1.00 86.62 118 GLN A N 1
ATOM 924 C CA . GLN A 1 118 ? -0.430 6.757 33.069 1.00 86.62 118 GLN A CA 1
ATOM 925 C C . GLN A 1 118 ? -1.729 7.169 33.764 1.00 86.62 118 GLN A C 1
ATOM 927 O O . GLN A 1 118 ? -1.683 7.599 34.917 1.00 86.62 118 GLN A O 1
ATOM 932 N N . TRP A 1 119 ? -2.882 6.950 33.127 1.00 86.38 119 TRP A N 1
ATOM 933 C CA . TRP A 1 119 ? -4.196 7.189 33.728 1.00 86.38 119 TRP A CA 1
ATOM 934 C C . TRP A 1 119 ? -4.396 6.382 35.017 1.00 86.38 119 TRP A C 1
ATOM 936 O O . TRP A 1 119 ? -4.803 6.932 36.037 1.00 86.38 119 TRP A O 1
ATOM 946 N N . ARG A 1 120 ? -4.012 5.098 35.032 1.00 83.31 120 ARG A N 1
ATOM 947 C CA . ARG A 1 120 ? -4.103 4.247 36.231 1.00 83.31 120 ARG A CA 1
ATOM 948 C C . ARG A 1 120 ? -3.222 4.735 37.388 1.00 83.31 120 ARG A C 1
ATOM 950 O O . ARG A 1 120 ? -3.554 4.494 38.548 1.00 83.31 120 ARG A O 1
ATOM 957 N N . LYS A 1 121 ? -2.081 5.360 37.083 1.00 81.12 121 LYS A N 1
ATOM 958 C CA . LYS A 1 121 ? -1.138 5.909 38.073 1.00 81.12 121 LYS A CA 1
ATOM 959 C C . LYS A 1 121 ? -1.555 7.290 38.584 1.00 81.12 121 LYS A C 1
ATOM 961 O O . LYS A 1 121 ? -1.054 7.701 39.631 1.00 81.12 121 LYS A O 1
ATOM 966 N N . GLN A 1 122 ? -2.441 8.005 37.884 1.00 76.00 122 GLN A N 1
ATOM 967 C CA . GLN A 1 122 ? -2.937 9.293 38.357 1.00 76.00 122 GLN A CA 1
ATOM 968 C C . GLN A 1 122 ? -3.744 9.090 39.650 1.00 76.00 122 GLN A C 1
ATOM 970 O O . GLN A 1 122 ? -4.639 8.242 39.696 1.00 76.00 122 GLN A O 1
ATOM 975 N N . PRO A 1 123 ? -3.445 9.843 40.725 1.00 57.84 123 PRO A N 1
ATOM 976 C CA . PRO A 1 123 ? -4.285 9.827 41.907 1.00 57.84 123 PRO A CA 1
ATOM 977 C C . PRO A 1 123 ? -5.651 10.348 41.483 1.00 57.84 123 PRO A C 1
ATOM 979 O O . PRO A 1 123 ? -5.756 11.478 41.009 1.00 57.84 123 PRO A O 1
ATOM 982 N N . ALA A 1 124 ? -6.682 9.512 41.612 1.00 58.97 124 ALA A N 1
ATOM 983 C CA . ALA A 1 124 ? -8.043 9.921 41.322 1.00 58.97 124 ALA A CA 1
ATOM 984 C C . ALA A 1 124 ? -8.305 11.246 42.050 1.00 58.97 124 ALA A C 1
ATOM 986 O O . ALA A 1 124 ? -8.288 11.287 43.283 1.00 58.97 124 ALA A O 1
ATOM 987 N N . THR A 1 125 ? -8.569 12.319 41.307 1.00 47.84 125 THR A N 1
ATOM 988 C CA . THR A 1 125 ? -9.305 13.487 41.800 1.00 47.84 125 THR A CA 1
ATOM 989 C C . THR A 1 125 ? -10.737 13.032 42.062 1.00 47.84 125 THR A C 1
ATOM 991 O O . THR A 1 125 ? -11.687 13.403 41.383 1.00 47.84 125 THR A O 1
ATOM 994 N N . ARG A 1 126 ? -10.873 12.104 43.008 1.00 49.41 126 ARG A N 1
ATOM 995 C CA . ARG A 1 126 ? -12.131 11.542 43.453 1.00 49.41 126 ARG A CA 1
ATOM 996 C C . ARG A 1 126 ? -12.717 12.589 44.374 1.00 49.41 126 ARG A C 1
ATOM 998 O O . ARG A 1 126 ? -12.096 12.916 45.387 1.00 49.41 126 ARG A O 1
ATOM 1005 N N . ASP A 1 127 ? -13.869 13.125 43.997 1.00 46.91 127 ASP A N 1
ATOM 1006 C CA . ASP A 1 127 ? -14.670 13.936 44.899 1.00 46.91 127 ASP A CA 1
ATOM 1007 C C . ASP A 1 127 ? -14.811 13.163 46.228 1.00 46.91 127 ASP A C 1
ATOM 1009 O O . ASP A 1 127 ? -15.292 12.024 46.229 1.00 46.91 127 ASP A O 1
ATOM 1013 N N . PRO A 1 128 ? -14.325 13.706 47.358 1.00 48.31 128 PRO A N 1
ATOM 1014 C CA . PRO A 1 128 ? -14.382 13.018 48.642 1.00 48.31 128 PRO A CA 1
ATOM 1015 C C . PRO A 1 128 ? -15.819 12.755 49.124 1.00 48.31 128 PRO A C 1
ATOM 1017 O O . PRO A 1 128 ? -15.987 11.959 50.054 1.00 48.31 128 PRO A O 1
ATOM 1020 N N . ASN A 1 129 ? -16.834 13.364 48.499 1.00 50.81 129 ASN A N 1
ATOM 1021 C CA . ASN A 1 129 ? -18.245 13.117 48.797 1.00 50.81 129 ASN A CA 1
ATOM 1022 C C . ASN A 1 129 ? -18.843 11.892 48.097 1.00 50.81 129 ASN A C 1
ATOM 1024 O O . ASN A 1 129 ? -19.954 11.491 48.445 1.00 50.81 129 ASN A O 1
ATOM 1028 N N . ASP A 1 130 ? -18.124 11.255 47.175 1.00 47.66 130 ASP A N 1
ATOM 1029 C CA . ASP A 1 130 ? -18.640 10.100 46.444 1.00 47.66 130 ASP A CA 1
ATOM 1030 C C . ASP A 1 130 ? -18.249 8.791 47.164 1.00 47.66 130 ASP A C 1
ATOM 1032 O O . ASP A 1 130 ? -17.238 8.139 46.878 1.00 47.66 130 ASP A O 1
ATOM 1036 N N . ARG A 1 131 ? -19.022 8.422 48.193 1.00 48.50 131 ARG A N 1
ATOM 1037 C CA . ARG A 1 131 ? -18.932 7.131 48.907 1.00 48.50 131 ARG A CA 1
ATOM 1038 C C . ARG A 1 131 ? -20.343 6.567 49.171 1.00 48.50 131 ARG A C 1
ATOM 1040 O O . ARG A 1 131 ? -21.264 7.342 49.390 1.00 48.50 131 ARG A O 1
ATOM 1047 N N . PRO A 1 132 ? -20.513 5.253 49.420 1.00 53.66 132 PRO A N 1
ATOM 1048 C CA . PRO A 1 132 ? -20.158 4.133 48.559 1.00 53.66 132 PRO A CA 1
ATOM 1049 C C . PRO A 1 132 ? -21.295 3.083 48.554 1.00 53.66 132 PRO A C 1
ATOM 1051 O O . PRO A 1 132 ? -21.552 2.426 49.560 1.00 53.66 132 PRO A O 1
ATOM 1054 N N . TYR A 1 133 ? -21.919 2.818 47.413 1.00 38.59 133 TYR A N 1
ATOM 1055 C CA . TYR A 1 133 ? -22.649 1.562 47.211 1.00 38.59 133 TYR A CA 1
ATOM 1056 C C . TYR A 1 133 ? -22.102 0.925 45.931 1.00 38.59 133 TYR A C 1
ATOM 1058 O O . TYR A 1 133 ? -22.387 1.389 44.837 1.00 38.59 133 TYR A O 1
ATOM 1066 N N . GLY A 1 134 ? -21.242 -0.097 46.066 1.00 49.03 134 GLY A N 1
ATOM 1067 C CA . GLY A 1 134 ? -20.789 -0.915 44.925 1.00 49.03 134 GLY A CA 1
ATOM 1068 C C . GLY A 1 134 ? -19.284 -0.969 44.617 1.00 49.03 134 GLY A C 1
ATOM 1069 O O . GLY A 1 134 ? -18.919 -1.419 43.532 1.00 49.03 134 GLY A O 1
ATOM 1070 N N . HIS A 1 135 ? -18.386 -0.574 45.532 1.00 52.56 135 HIS A N 1
ATOM 1071 C CA . HIS A 1 135 ? -16.934 -0.558 45.262 1.00 52.56 135 HIS A CA 1
ATOM 1072 C C . HIS A 1 135 ? -16.340 -1.896 44.780 1.00 52.56 135 HIS A C 1
ATOM 1074 O O . HIS A 1 135 ? -15.407 -1.878 43.980 1.00 52.56 135 HIS A O 1
ATOM 1080 N N . SER A 1 136 ? -16.883 -3.042 45.197 1.00 56.12 136 SER A N 1
ATOM 1081 C CA . SER A 1 136 ? -16.376 -4.358 44.780 1.00 56.12 136 SER A CA 1
ATOM 1082 C C . SER A 1 136 ? -16.757 -4.716 43.338 1.00 56.12 136 SER A C 1
ATOM 1084 O O . SER A 1 136 ? -15.920 -5.219 42.591 1.00 56.12 136 SER A O 1
ATOM 1086 N N . HIS A 1 137 ? -17.991 -4.417 42.917 1.00 60.38 137 HIS A N 1
ATOM 1087 C CA . HIS A 1 137 ? -18.456 -4.714 41.557 1.00 60.38 137 HIS A CA 1
ATOM 1088 C C . HIS A 1 137 ? -17.850 -3.769 40.518 1.00 60.38 137 HIS A C 1
ATOM 1090 O O . HIS A 1 137 ? -17.461 -4.224 39.442 1.00 60.38 137 HIS A O 1
ATOM 1096 N N . HIS A 1 138 ? -17.702 -2.481 40.845 1.00 64.81 138 HIS A N 1
ATOM 1097 C CA . HIS A 1 138 ? -17.105 -1.505 39.927 1.00 64.81 138 HIS A CA 1
ATOM 1098 C C . HIS A 1 138 ? -15.625 -1.803 39.658 1.00 64.81 138 HIS A C 1
ATOM 1100 O O . HIS A 1 138 ? -15.200 -1.866 38.507 1.00 64.81 138 HIS A O 1
ATOM 1106 N N . HIS A 1 139 ? -14.849 -2.108 40.707 1.00 66.94 139 HIS A N 1
ATOM 1107 C CA . HIS A 1 139 ? -13.443 -2.496 40.545 1.00 66.94 139 HIS A CA 1
ATOM 1108 C C . HIS A 1 139 ? -13.272 -3.799 39.759 1.00 66.94 139 HIS A C 1
ATOM 1110 O O . HIS A 1 139 ? -12.358 -3.896 38.937 1.00 66.94 139 HIS A O 1
ATOM 1116 N N . HIS A 1 140 ? -14.134 -4.795 39.980 1.00 73.94 140 HIS A N 1
ATOM 1117 C CA . HIS A 1 140 ? -14.073 -6.053 39.236 1.00 73.94 140 HIS A CA 1
ATOM 1118 C C . HIS A 1 140 ? -14.443 -5.872 37.753 1.00 73.94 140 HIS A C 1
ATOM 1120 O O . HIS A 1 140 ? -13.786 -6.430 36.874 1.00 73.94 140 HIS A O 1
ATOM 1126 N N . THR A 1 141 ? -15.437 -5.031 37.461 1.00 80.06 141 THR A N 1
ATOM 1127 C CA . THR A 1 141 ? -15.858 -4.724 36.084 1.00 80.06 141 THR A CA 1
ATOM 1128 C C . THR A 1 141 ? -14.765 -3.968 35.332 1.00 80.06 141 THR A C 1
ATOM 1130 O O . THR A 1 141 ? -14.402 -4.357 34.224 1.00 80.06 141 THR A O 1
ATOM 1133 N N . LEU A 1 142 ? -14.164 -2.951 35.959 1.00 82.06 142 LEU A N 1
ATOM 1134 C CA . LEU A 1 142 ? -13.069 -2.180 35.368 1.00 82.06 142 LEU A CA 1
ATOM 1135 C C . LEU A 1 142 ? -11.825 -3.045 35.115 1.00 82.06 142 LEU A C 1
ATOM 1137 O O . LEU A 1 142 ? -11.232 -2.975 34.044 1.00 82.06 142 LEU A O 1
ATOM 1141 N N . THR A 1 143 ? -11.431 -3.889 36.074 1.00 83.50 143 THR A N 1
ATOM 1142 C CA . THR A 1 143 ? -10.255 -4.769 35.917 1.00 83.50 143 THR A CA 1
ATOM 1143 C C . THR A 1 143 ? -10.452 -5.814 34.824 1.00 83.50 143 THR A C 1
ATOM 1145 O O . THR A 1 143 ? -9.547 -6.022 34.017 1.00 83.50 143 THR A O 1
ATOM 1148 N N . THR A 1 144 ? -11.638 -6.419 34.746 1.00 85.94 144 THR A N 1
ATOM 1149 C CA . THR A 1 144 ? -11.979 -7.377 33.684 1.00 85.94 144 THR A CA 1
ATOM 1150 C C . THR A 1 144 ? -12.014 -6.697 32.314 1.00 85.94 144 THR A C 1
ATOM 1152 O O . THR A 1 144 ? -11.484 -7.233 31.342 1.00 85.94 144 THR A O 1
ATOM 1155 N N . HIS A 1 145 ? -12.569 -5.485 32.237 1.00 87.75 145 HIS A N 1
ATOM 1156 C CA . HIS A 1 145 ? -12.612 -4.702 31.005 1.00 87.75 145 HIS A CA 1
ATOM 1157 C C . HIS A 1 145 ? -11.216 -4.298 30.517 1.00 87.75 145 HIS A C 1
ATOM 1159 O O . HIS A 1 145 ? -10.898 -4.477 29.345 1.00 87.75 145 HIS A O 1
ATOM 1165 N N . LEU A 1 146 ? -10.351 -3.819 31.417 1.00 87.38 146 LEU A N 1
ATOM 1166 C CA . LEU A 1 146 ? -8.962 -3.495 31.085 1.00 87.38 146 LEU A CA 1
ATOM 1167 C C . LEU A 1 146 ? -8.184 -4.735 30.630 1.00 87.38 146 LEU A C 1
ATOM 1169 O O . LEU A 1 146 ? -7.395 -4.640 29.697 1.00 87.38 146 LEU A O 1
ATOM 1173 N N . ALA A 1 147 ? -8.418 -5.903 31.236 1.00 87.94 147 ALA A N 1
ATOM 1174 C CA . ALA A 1 147 ? -7.798 -7.149 30.788 1.00 87.94 147 ALA A CA 1
ATOM 1175 C C . ALA A 1 147 ? -8.227 -7.525 29.358 1.00 87.94 147 ALA A C 1
ATOM 1177 O O . ALA A 1 147 ? -7.380 -7.886 28.541 1.00 87.94 147 ALA A O 1
ATOM 1178 N N . ALA A 1 148 ? -9.518 -7.388 29.033 1.00 88.19 148 ALA A N 1
ATOM 1179 C CA . ALA A 1 148 ? -10.023 -7.602 27.677 1.00 88.19 148 ALA A CA 1
ATOM 1180 C C . ALA A 1 148 ? -9.421 -6.598 26.677 1.00 88.19 148 ALA A C 1
ATOM 1182 O O . ALA A 1 148 ? -8.984 -6.992 25.596 1.00 88.19 148 ALA A O 1
ATOM 1183 N N . LEU A 1 149 ? -9.320 -5.326 27.067 1.00 90.62 149 LEU A N 1
ATOM 1184 C CA . LEU A 1 149 ? -8.711 -4.270 26.261 1.00 90.62 149 LEU A CA 1
ATOM 1185 C C . LEU A 1 149 ? -7.228 -4.545 25.983 1.00 90.62 149 LEU A C 1
ATOM 1187 O O . LEU A 1 149 ? -6.787 -4.464 24.840 1.00 90.62 149 LEU A O 1
ATOM 1191 N N . TYR A 1 150 ? -6.456 -4.937 27.001 1.00 91.56 150 TYR A N 1
ATOM 1192 C CA . TYR A 1 150 ? -5.052 -5.307 26.817 1.00 91.56 150 TYR A CA 1
ATOM 1193 C C . TYR A 1 150 ? -4.884 -6.537 25.923 1.00 91.56 150 TYR A C 1
ATOM 1195 O O . TYR A 1 150 ? -3.937 -6.574 25.140 1.00 91.56 150 TYR A O 1
ATOM 1203 N N . ALA A 1 151 ? -5.800 -7.508 25.985 1.00 90.75 151 ALA A N 1
ATOM 1204 C CA . ALA A 1 151 ? -5.775 -8.662 25.089 1.00 90.75 151 ALA A CA 1
ATOM 1205 C C . ALA A 1 151 ? -5.992 -8.256 23.620 1.00 90.75 151 ALA A C 1
ATOM 1207 O O . ALA A 1 151 ? -5.274 -8.741 22.746 1.00 90.75 151 ALA A O 1
ATOM 1208 N N . VAL A 1 152 ? -6.923 -7.332 23.351 1.00 91.19 152 VAL A N 1
ATOM 1209 C CA . VAL A 1 152 ? -7.136 -6.749 22.011 1.00 91.19 152 VAL A CA 1
ATOM 1210 C C . VAL A 1 152 ? -5.882 -6.007 21.543 1.00 91.19 152 VAL A C 1
ATOM 1212 O O . VAL A 1 152 ? -5.390 -6.261 20.447 1.00 91.19 152 VAL A O 1
ATOM 1215 N N . LEU A 1 153 ? -5.297 -5.157 22.394 1.00 91.94 153 LEU A N 1
ATOM 1216 C CA . LEU A 1 153 ? -4.067 -4.424 22.069 1.00 91.94 153 LEU A CA 1
ATOM 1217 C C . LEU A 1 153 ? -2.886 -5.360 21.784 1.00 91.94 153 LEU A C 1
ATOM 1219 O O . LEU A 1 153 ? -2.103 -5.101 20.877 1.00 91.94 153 LEU A O 1
ATOM 1223 N N . GLN A 1 154 ? -2.753 -6.456 22.532 1.00 92.31 154 GLN A N 1
ATOM 1224 C CA . GLN A 1 154 ? -1.696 -7.442 22.311 1.00 92.31 154 GLN A CA 1
ATOM 1225 C C . GLN A 1 154 ? -1.871 -8.180 20.977 1.00 92.31 154 GLN A C 1
ATOM 1227 O O . GLN A 1 154 ? -0.888 -8.415 20.275 1.00 92.31 154 GLN A O 1
ATOM 1232 N N . ARG A 1 155 ? -3.108 -8.532 20.602 1.00 92.12 155 ARG A N 1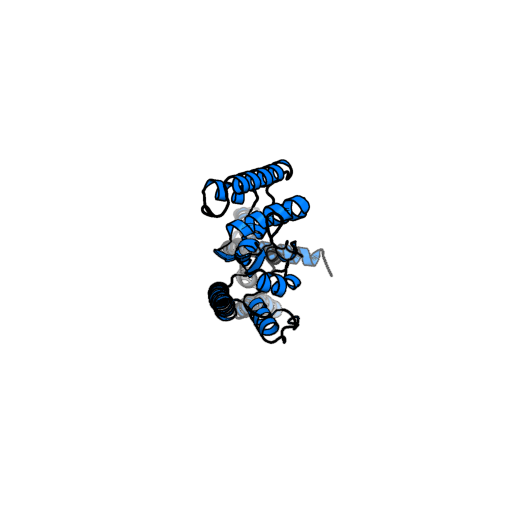
ATOM 1233 C CA . ARG A 1 155 ? -3.389 -9.136 19.290 1.00 92.12 155 ARG A CA 1
ATOM 1234 C C . ARG A 1 155 ? -3.165 -8.150 18.148 1.00 92.12 155 ARG A C 1
ATOM 1236 O O . ARG A 1 155 ? -2.591 -8.543 17.135 1.00 92.12 155 ARG A O 1
ATOM 1243 N N . ALA A 1 156 ? -3.559 -6.891 18.330 1.00 90.25 156 ALA A N 1
ATOM 1244 C CA . ALA A 1 156 ? -3.291 -5.823 17.374 1.00 90.25 156 ALA A CA 1
ATOM 1245 C C . ALA A 1 156 ? -1.782 -5.648 17.152 1.00 90.25 156 ALA A C 1
ATOM 1247 O O . ALA A 1 156 ? -1.326 -5.669 16.014 1.00 90.25 156 ALA A O 1
ATOM 1248 N N . GLU A 1 157 ? -0.996 -5.598 18.228 1.00 91.81 157 GLU A N 1
ATOM 1249 C CA . GLU A 1 157 ? 0.466 -5.482 18.171 1.00 91.81 157 GLU A CA 1
ATOM 1250 C C . GLU A 1 157 ? 1.113 -6.681 17.465 1.00 91.81 157 GLU A C 1
ATOM 1252 O O . GLU A 1 157 ? 1.931 -6.502 16.565 1.00 91.81 157 GLU A O 1
ATOM 1257 N N . ALA A 1 158 ? 0.694 -7.905 17.801 1.00 89.94 158 ALA A N 1
ATOM 1258 C CA . ALA A 1 158 ? 1.207 -9.123 17.172 1.00 89.94 158 ALA A CA 1
ATOM 1259 C C . ALA A 1 158 ? 0.930 -9.193 15.659 1.00 89.94 158 ALA A C 1
ATOM 1261 O O . ALA A 1 158 ? 1.649 -9.878 14.933 1.00 89.94 158 ALA A O 1
ATOM 1262 N N . ARG A 1 159 ? -0.114 -8.502 15.190 1.00 90.12 159 ARG A N 1
ATOM 1263 C CA . ARG A 1 159 ? -0.512 -8.432 13.779 1.00 90.12 159 ARG A CA 1
ATOM 1264 C C . ARG A 1 159 ? -0.054 -7.147 13.085 1.00 90.12 159 ARG A C 1
ATOM 1266 O O . ARG A 1 159 ? -0.329 -6.999 11.902 1.00 90.12 159 ARG A O 1
ATOM 1273 N N . GLY A 1 160 ? 0.631 -6.243 13.792 1.00 89.25 160 GLY A N 1
ATOM 1274 C CA . GLY A 1 160 ? 1.050 -4.948 13.253 1.00 89.25 160 GLY A CA 1
ATOM 1275 C C . GLY A 1 160 ? -0.112 -4.006 12.916 1.00 89.25 160 GLY A C 1
ATOM 1276 O O . GLY A 1 160 ? 0.021 -3.194 12.009 1.00 89.25 160 GLY A O 1
ATOM 1277 N N . LEU A 1 161 ? -1.250 -4.133 13.607 1.00 91.50 161 LEU A N 1
ATOM 1278 C CA . LEU A 1 161 ? -2.440 -3.310 13.380 1.00 91.50 161 LEU A CA 1
ATOM 1279 C C . LEU A 1 161 ? -2.342 -1.965 14.101 1.00 91.50 161 LEU A C 1
ATOM 1281 O O . LEU A 1 161 ? -1.818 -1.870 15.218 1.00 91.50 161 LEU A O 1
ATOM 1285 N N . SER A 1 162 ? -2.947 -0.956 13.486 1.00 91.00 162 SER A N 1
ATOM 1286 C CA . SER A 1 162 ? -3.085 0.383 14.048 1.00 91.00 162 SER A CA 1
ATOM 1287 C C . SER A 1 162 ? -4.417 0.525 14.777 1.00 91.00 162 SER A C 1
ATOM 1289 O O . SER A 1 162 ? -5.392 -0.169 14.478 1.00 91.00 162 SER A O 1
ATOM 1291 N N . VAL A 1 163 ? -4.463 1.420 15.762 1.00 90.38 163 VAL A N 1
ATOM 1292 C CA . VAL A 1 163 ? -5.596 1.552 16.679 1.00 90.38 163 VAL A CA 1
ATOM 1293 C C . VAL A 1 163 ? -6.135 2.976 16.665 1.00 90.38 163 VAL A C 1
ATOM 1295 O O . VAL A 1 163 ? -5.371 3.939 16.712 1.00 90.38 163 VAL A O 1
ATOM 1298 N N . VAL A 1 164 ? -7.460 3.113 16.616 1.00 89.75 164 VAL A N 1
ATOM 1299 C CA . VAL A 1 164 ? -8.167 4.403 16.641 1.00 89.75 164 VAL A CA 1
ATOM 1300 C C . VAL A 1 164 ? -9.343 4.325 17.612 1.00 89.75 164 VAL A C 1
ATOM 1302 O O . VAL A 1 164 ? -10.023 3.302 17.717 1.00 89.75 164 VAL A O 1
ATOM 1305 N N . GLN A 1 165 ? -9.593 5.417 18.335 1.00 86.38 165 GLN A N 1
ATOM 1306 C CA . GLN A 1 165 ? -10.819 5.583 19.111 1.00 86.38 165 GLN A CA 1
ATOM 1307 C C . GLN A 1 165 ? -11.939 6.089 18.197 1.00 86.38 165 GLN A C 1
ATOM 1309 O O . GLN A 1 165 ? -11.817 7.131 17.564 1.00 86.38 165 GLN A O 1
ATOM 1314 N N . TYR A 1 166 ? -13.040 5.350 18.162 1.00 80.56 166 TYR A N 1
ATOM 1315 C CA . TYR A 1 166 ? -14.231 5.628 17.375 1.00 80.56 166 TYR A CA 1
ATOM 1316 C C . TYR A 1 166 ? -15.372 6.052 18.308 1.00 80.56 166 TYR A C 1
ATOM 1318 O O . TYR A 1 166 ? -15.827 5.283 19.159 1.00 80.56 166 TYR A O 1
ATOM 1326 N N . GLU A 1 167 ? -15.822 7.298 18.194 1.00 77.19 167 GLU A N 1
ATOM 1327 C CA . GLU A 1 167 ? -16.850 7.894 19.052 1.00 77.19 167 GLU A CA 1
ATOM 1328 C C . GLU A 1 167 ? -18.158 8.179 18.284 1.00 77.19 167 GLU A C 1
ATOM 1330 O O . GLU A 1 167 ? -18.385 9.271 17.774 1.00 77.19 167 GLU A O 1
ATOM 1335 N N . GLY A 1 168 ? -19.051 7.184 18.233 1.00 67.50 168 GLY A N 1
ATOM 1336 C CA . GLY A 1 168 ? -20.412 7.338 17.692 1.00 67.50 168 GLY A CA 1
ATOM 1337 C C . GLY A 1 168 ? -20.514 7.339 16.160 1.00 67.50 168 GLY A C 1
ATOM 1338 O O . GLY A 1 168 ? -19.594 6.925 15.467 1.00 67.50 168 GLY A O 1
ATOM 1339 N N . GLU A 1 169 ? -21.663 7.784 15.637 1.00 58.41 169 GLU A N 1
ATOM 1340 C CA . GLU A 1 169 ? -22.013 7.751 14.199 1.00 58.41 169 GLU A CA 1
ATOM 1341 C C . GLU A 1 169 ? -21.226 8.752 13.335 1.00 58.41 169 GLU A C 1
ATOM 1343 O O . GLU A 1 169 ? -21.208 8.635 12.115 1.00 58.41 169 GLU A O 1
ATOM 1348 N N . GLN A 1 170 ? -20.575 9.741 13.953 1.00 58.69 170 GLN A N 1
ATOM 1349 C CA . GLN A 1 170 ? -19.775 10.760 13.257 1.00 58.69 170 GLN A CA 1
ATOM 1350 C C . GLN A 1 170 ? -18.271 10.502 13.332 1.00 58.69 170 GLN A C 1
ATOM 1352 O O . GLN A 1 170 ? -17.484 11.298 12.817 1.00 58.69 170 GLN A O 1
ATOM 1357 N N . ALA A 1 171 ? -17.853 9.425 13.995 1.00 65.62 171 ALA A N 1
ATOM 1358 C CA . ALA A 1 171 ? -16.446 9.096 14.047 1.00 65.62 171 ALA A CA 1
ATOM 1359 C C . ALA A 1 171 ? -15.955 8.697 12.655 1.00 65.62 171 ALA A C 1
ATOM 1361 O O . ALA A 1 171 ? -16.636 8.021 11.891 1.00 65.62 171 ALA A O 1
ATOM 1362 N N . SER A 1 172 ? -14.770 9.177 12.307 1.00 76.44 172 SER A N 1
ATOM 1363 C CA . SER A 1 172 ? -14.118 8.871 11.045 1.00 76.44 172 SER A CA 1
ATOM 1364 C C . SER A 1 172 ? -12.705 8.426 11.346 1.00 76.44 172 SER A C 1
ATOM 1366 O O . SER A 1 172 ? -12.075 8.927 12.283 1.00 76.44 172 SER A O 1
ATOM 1368 N N . TYR A 1 173 ? -12.189 7.513 10.529 1.00 84.81 173 TYR A N 1
ATOM 1369 C CA . TYR A 1 173 ? -10.765 7.225 10.556 1.00 84.81 173 TYR A CA 1
ATOM 1370 C C . TYR A 1 173 ? -9.988 8.505 10.222 1.00 84.81 173 TYR A C 1
ATOM 1372 O O . TYR A 1 173 ? -10.444 9.302 9.390 1.00 84.81 173 TYR A O 1
ATOM 1380 N N . PRO A 1 174 ? -8.838 8.730 10.877 1.00 84.50 174 PRO A N 1
ATOM 1381 C CA . PRO A 1 174 ? -8.004 9.892 10.618 1.00 84.50 174 PRO A CA 1
ATOM 1382 C C . PRO A 1 174 ? -7.515 9.865 9.171 1.00 84.50 174 PRO A C 1
ATOM 1384 O O . PRO A 1 174 ? -6.868 8.913 8.735 1.00 84.50 174 PRO A O 1
ATOM 1387 N N . PHE A 1 175 ? -7.843 10.915 8.422 1.00 84.19 175 PHE A N 1
ATOM 1388 C CA . PHE A 1 175 ? -7.444 11.030 7.026 1.00 84.19 175 PHE A CA 1
ATOM 1389 C C . PHE A 1 175 ? -5.923 11.230 6.906 1.00 84.19 175 PHE A C 1
ATOM 1391 O O . PHE A 1 175 ? -5.346 11.953 7.728 1.00 84.19 175 PHE A O 1
ATOM 1398 N N . PRO A 1 176 ? -5.245 10.640 5.900 1.00 83.44 176 PRO A N 1
ATOM 1399 C CA . PRO A 1 176 ? -3.802 10.781 5.757 1.00 83.44 176 PRO A CA 1
ATOM 1400 C C . PRO A 1 176 ? -3.424 12.248 5.540 1.00 83.44 176 PRO A C 1
ATOM 1402 O O . PRO A 1 176 ? -3.828 12.868 4.559 1.00 83.44 176 PRO A O 1
ATOM 1405 N N . ALA A 1 177 ? -2.596 12.801 6.429 1.00 77.88 177 ALA A N 1
ATOM 1406 C CA . ALA A 1 177 ? -2.165 14.198 6.336 1.00 77.88 177 ALA A CA 1
ATOM 1407 C C . ALA A 1 177 ? -1.291 14.481 5.098 1.00 77.88 177 ALA A C 1
ATOM 1409 O O . ALA A 1 177 ? -1.182 15.627 4.668 1.00 77.88 177 ALA A O 1
ATOM 1410 N N . ASN A 1 178 ? -0.653 13.449 4.536 1.00 80.44 178 ASN A N 1
ATOM 1411 C CA . ASN A 1 178 ? 0.211 13.566 3.369 1.00 80.44 178 ASN A CA 1
ATOM 1412 C C . ASN A 1 178 ? -0.034 12.413 2.384 1.00 80.44 178 ASN A C 1
ATOM 1414 O O . ASN A 1 178 ? 0.634 11.381 2.436 1.00 80.44 178 ASN A O 1
ATOM 1418 N N . LEU A 1 179 ? -0.988 12.603 1.471 1.00 81.31 179 LEU A N 1
ATOM 1419 C CA . LEU A 1 179 ? -1.261 11.650 0.392 1.00 81.31 179 LEU A CA 1
ATOM 1420 C C . LEU A 1 179 ? -0.078 11.510 -0.580 1.00 81.31 179 LEU A C 1
ATOM 1422 O O . LEU A 1 179 ? 0.091 10.442 -1.164 1.00 81.31 179 LEU A O 1
ATOM 1426 N N . ASP A 1 180 ? 0.785 12.525 -0.716 1.00 78.06 180 ASP A N 1
ATOM 1427 C CA . ASP A 1 180 ? 1.972 12.447 -1.580 1.00 78.06 180 ASP A CA 1
ATOM 1428 C C . ASP A 1 180 ? 3.007 11.451 -1.041 1.00 78.06 180 ASP A C 1
ATOM 1430 O O . ASP A 1 180 ? 3.732 10.822 -1.811 1.00 78.06 180 ASP A O 1
ATOM 1434 N N . ALA A 1 181 ? 3.043 11.218 0.275 1.00 76.38 181 ALA A N 1
ATOM 1435 C CA . ALA A 1 181 ? 3.881 10.170 0.860 1.00 76.38 181 ALA A CA 1
ATOM 1436 C C . ALA A 1 181 ? 3.481 8.758 0.380 1.00 76.38 181 ALA A C 1
ATOM 1438 O O . ALA A 1 181 ? 4.297 7.837 0.421 1.00 76.38 181 ALA A O 1
ATOM 1439 N N . LEU A 1 182 ? 2.252 8.597 -0.128 1.00 74.50 182 LEU A N 1
ATOM 1440 C CA . LEU A 1 182 ? 1.749 7.358 -0.721 1.00 74.50 182 LEU A CA 1
ATOM 1441 C C . LEU A 1 182 ? 2.107 7.228 -2.210 1.00 74.50 182 LEU A C 1
ATOM 1443 O O . LEU A 1 182 ? 1.647 6.295 -2.867 1.00 74.50 182 LEU A O 1
ATOM 1447 N N . LEU A 1 183 ? 2.920 8.118 -2.790 1.00 70.31 183 LEU A N 1
ATOM 1448 C CA . LEU A 1 183 ? 3.416 7.944 -4.158 1.00 70.31 183 LEU A CA 1
ATOM 1449 C C . LEU A 1 183 ? 4.149 6.596 -4.286 1.00 70.31 183 LEU A C 1
ATOM 1451 O O . LEU A 1 183 ? 4.970 6.270 -3.424 1.00 70.31 183 LEU A O 1
ATOM 1455 N N . PRO A 1 184 ? 3.885 5.765 -5.322 1.00 61.88 184 PRO A N 1
ATOM 1456 C CA . PRO A 1 184 ? 4.789 4.665 -5.656 1.00 61.88 184 PRO A CA 1
ATOM 1457 C C . PRO A 1 184 ? 6.213 5.226 -5.758 1.00 61.88 184 PRO A C 1
ATOM 1459 O O . PRO A 1 184 ? 6.370 6.378 -6.180 1.00 61.88 184 PRO A O 1
ATOM 1462 N N . PRO A 1 185 ? 7.247 4.470 -5.339 1.00 59.28 185 PRO A N 1
ATOM 1463 C CA . PRO A 1 185 ? 8.602 4.965 -5.497 1.00 59.28 185 PRO A CA 1
ATOM 1464 C C . PRO A 1 185 ? 8.770 5.270 -6.981 1.00 59.28 185 PRO A C 1
ATOM 1466 O O . PRO A 1 185 ? 8.414 4.431 -7.814 1.00 59.28 185 PRO A O 1
ATOM 1469 N N . MET A 1 186 ? 9.211 6.492 -7.296 1.00 52.72 186 MET A N 1
ATOM 1470 C CA . MET A 1 186 ? 9.390 6.926 -8.678 1.00 52.72 186 MET A CA 1
ATOM 1471 C C . MET A 1 186 ? 10.106 5.803 -9.428 1.00 52.72 186 MET A C 1
ATOM 1473 O O . MET A 1 186 ? 11.181 5.393 -8.969 1.00 52.72 186 MET A O 1
ATOM 1477 N N . PRO A 1 187 ? 9.525 5.258 -10.517 1.00 57.50 187 PRO A N 1
ATOM 1478 C CA . PRO A 1 187 ? 10.243 4.287 -11.318 1.00 57.50 187 PRO A CA 1
ATOM 1479 C C . PRO A 1 187 ? 11.569 4.943 -11.672 1.00 57.50 187 PRO A C 1
ATOM 1481 O O . PRO A 1 187 ? 11.582 6.091 -12.127 1.00 57.50 187 PRO A O 1
ATOM 1484 N N . VAL A 1 188 ? 12.670 4.254 -11.354 1.00 55.47 188 VAL A N 1
ATOM 1485 C CA . VAL A 1 188 ? 14.020 4.753 -11.620 1.00 55.47 188 VAL A CA 1
ATOM 1486 C C . VAL A 1 188 ? 13.996 5.285 -13.051 1.00 55.47 188 VAL A C 1
ATOM 1488 O O . VAL A 1 188 ? 13.575 4.531 -13.938 1.00 55.47 188 VAL A O 1
ATOM 1491 N N . PRO A 1 189 ? 14.322 6.574 -13.281 1.00 47.81 189 PRO A N 1
ATOM 1492 C CA . PRO A 1 189 ? 14.240 7.150 -14.608 1.00 47.81 189 PRO A CA 1
ATOM 1493 C C . PRO A 1 189 ? 14.921 6.198 -15.581 1.00 47.81 189 PRO A C 1
ATOM 1495 O O . PRO A 1 189 ? 16.023 5.720 -15.307 1.00 47.81 189 PRO A O 1
ATOM 1498 N N . TYR A 1 190 ? 14.265 5.907 -16.700 1.00 46.50 190 TYR A N 1
ATOM 1499 C CA . TYR A 1 190 ? 14.804 5.107 -17.800 1.00 46.50 190 TYR A CA 1
ATOM 1500 C C . TYR A 1 190 ? 15.940 5.894 -18.498 1.00 46.50 190 TYR A C 1
ATOM 1502 O O . TYR A 1 190 ? 15.901 6.150 -19.694 1.00 46.50 190 TYR A O 1
ATOM 1510 N N . ALA A 1 191 ? 16.924 6.377 -17.740 1.00 47.50 191 ALA A N 1
ATOM 1511 C CA . ALA A 1 191 ? 17.943 7.333 -18.156 1.00 47.50 191 ALA A CA 1
ATOM 1512 C C . ALA A 1 191 ? 19.294 6.673 -18.478 1.00 47.50 191 ALA A C 1
ATOM 1514 O O . ALA A 1 191 ? 20.230 7.368 -18.851 1.00 47.50 191 ALA A O 1
ATOM 1515 N N . GLU A 1 192 ? 19.407 5.343 -18.406 1.00 46.97 192 GLU A N 1
ATOM 1516 C CA . GLU A 1 192 ? 20.673 4.638 -18.677 1.00 46.97 192 GLU A CA 1
ATOM 1517 C C . GLU A 1 192 ? 20.555 3.510 -19.714 1.00 46.97 192 GLU A C 1
ATOM 1519 O O . GLU A 1 192 ? 21.341 2.569 -19.722 1.00 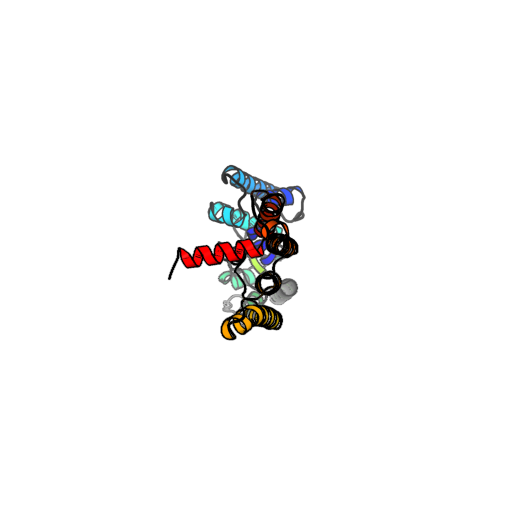46.97 192 GLU A O 1
ATOM 1524 N N . SER A 1 193 ? 19.592 3.602 -20.637 1.00 46.50 193 SER A N 1
ATOM 1525 C CA . SER A 1 193 ? 19.550 2.725 -21.821 1.00 46.50 193 SER A CA 1
ATOM 1526 C C . SER A 1 193 ? 19.847 3.451 -23.133 1.00 46.50 193 SER A C 1
ATOM 1528 O O . SER A 1 193 ? 19.642 2.886 -24.209 1.00 46.50 193 SER A O 1
ATOM 1530 N N . GLU A 1 194 ? 20.401 4.669 -23.087 1.00 51.28 194 GLU A N 1
ATOM 1531 C CA . GLU A 1 194 ? 21.179 5.121 -24.239 1.00 51.28 194 GLU A CA 1
ATOM 1532 C C . GLU A 1 194 ? 22.423 4.230 -24.325 1.00 51.28 194 GLU A C 1
ATOM 1534 O O . GLU A 1 194 ? 23.199 4.176 -23.369 1.00 51.28 194 GLU A O 1
ATOM 1539 N N . PRO A 1 195 ? 22.629 3.490 -25.428 1.00 55.00 195 PRO A N 1
ATOM 1540 C CA . PRO A 1 195 ? 23.789 2.628 -25.555 1.00 55.00 195 PRO A CA 1
ATOM 1541 C C . PRO A 1 195 ? 25.052 3.493 -25.606 1.00 55.00 195 PRO A C 1
ATOM 1543 O O . PRO A 1 195 ? 25.423 4.032 -26.651 1.00 55.00 195 PRO A O 1
ATOM 1546 N N . ARG A 1 196 ? 25.695 3.657 -24.451 1.00 58.47 196 ARG A N 1
ATOM 1547 C CA . ARG A 1 196 ? 26.952 4.380 -24.311 1.00 58.47 196 ARG A CA 1
ATOM 1548 C C . ARG A 1 196 ? 28.057 3.510 -24.899 1.00 58.47 196 ARG A C 1
ATOM 1550 O O . ARG A 1 196 ? 28.123 2.317 -24.627 1.00 58.47 196 ARG A O 1
ATOM 1557 N N . PHE A 1 197 ? 28.913 4.096 -25.733 1.00 60.78 197 PHE A N 1
ATOM 1558 C CA . PHE A 1 197 ? 30.098 3.395 -26.220 1.00 60.78 197 PHE A CA 1
ATOM 1559 C C . PHE A 1 197 ? 31.006 3.072 -25.026 1.00 60.78 197 PHE A C 1
ATOM 1561 O O . PHE A 1 197 ? 31.619 3.973 -24.451 1.00 60.78 197 PHE A O 1
ATOM 1568 N N . GLU A 1 198 ? 31.070 1.800 -24.644 1.00 63.59 198 GLU A N 1
ATOM 1569 C CA . GLU A 1 198 ? 32.015 1.319 -23.644 1.00 63.59 198 GLU A CA 1
ATOM 1570 C C . GLU A 1 198 ? 33.370 1.068 -24.320 1.00 63.59 198 GLU A C 1
ATOM 1572 O O . GLU A 1 198 ? 33.456 0.257 -25.247 1.00 63.59 198 GLU A O 1
ATOM 1577 N N . PRO A 1 199 ? 34.449 1.759 -23.909 1.00 62.50 199 PRO A N 1
ATOM 1578 C CA . PRO A 1 199 ? 35.773 1.479 -24.442 1.00 62.50 199 PRO A CA 1
ATOM 1579 C C . PRO A 1 199 ? 36.205 0.052 -24.062 1.00 62.50 199 PRO A C 1
ATOM 1581 O O . PRO A 1 199 ? 35.856 -0.425 -22.980 1.00 62.50 199 PRO A O 1
ATOM 1584 N N . PRO A 1 200 ? 37.008 -0.635 -24.896 1.00 66.00 200 PRO A N 1
ATOM 1585 C CA . PRO A 1 200 ? 37.452 -1.989 -24.590 1.00 66.00 200 PRO A CA 1
ATOM 1586 C C . PRO A 1 200 ? 38.256 -2.003 -23.281 1.00 66.00 200 PRO A C 1
ATOM 1588 O O . PRO A 1 200 ? 39.254 -1.290 -23.145 1.00 66.00 200 PRO A O 1
ATOM 1591 N N . THR A 1 201 ? 37.846 -2.834 -22.321 1.00 70.56 201 THR A N 1
ATOM 1592 C CA . THR A 1 201 ? 38.538 -3.042 -21.039 1.00 70.56 201 THR A CA 1
ATOM 1593 C C . THR A 1 201 ? 39.197 -4.430 -20.971 1.00 70.56 201 THR A C 1
ATOM 1595 O O . THR A 1 201 ? 38.832 -5.365 -21.690 1.00 70.56 201 THR A O 1
ATOM 1598 N N . GLY A 1 202 ? 40.236 -4.559 -20.137 1.00 79.19 202 GLY A N 1
ATOM 1599 C CA . GLY A 1 202 ? 40.924 -5.829 -19.867 1.00 79.19 202 GLY A CA 1
ATOM 1600 C C . GLY A 1 202 ? 41.654 -6.449 -21.069 1.00 79.19 202 GLY A C 1
ATOM 1601 O O . GLY A 1 202 ? 42.261 -5.755 -21.885 1.00 79.19 202 GLY A O 1
ATOM 1602 N N . TRP A 1 203 ? 41.592 -7.779 -21.183 1.00 76.44 203 TRP A N 1
ATOM 1603 C CA . TRP A 1 203 ? 42.299 -8.574 -22.202 1.00 76.44 203 TRP A CA 1
ATOM 1604 C C . TRP A 1 203 ? 41.921 -8.229 -23.646 1.00 76.44 203 TRP A C 1
ATOM 1606 O O . TRP A 1 203 ? 42.748 -8.336 -24.550 1.00 76.44 203 TRP A O 1
ATOM 1616 N N . ARG A 1 204 ? 40.692 -7.758 -23.875 1.00 70.25 204 ARG A N 1
ATOM 1617 C CA . ARG A 1 204 ? 40.216 -7.369 -25.211 1.00 70.25 204 ARG A CA 1
ATOM 1618 C C . ARG A 1 204 ? 40.925 -6.126 -25.729 1.00 70.25 204 ARG A C 1
ATOM 1620 O O . ARG A 1 204 ? 41.273 -6.066 -26.904 1.00 70.25 204 ARG A O 1
ATOM 1627 N N . ARG A 1 205 ? 41.199 -5.167 -24.839 1.00 73.31 205 ARG A N 1
ATOM 1628 C CA . ARG A 1 205 ? 42.006 -3.985 -25.158 1.00 73.31 205 ARG A CA 1
ATOM 1629 C C . ARG A 1 205 ? 43.409 -4.391 -25.585 1.00 73.31 205 ARG A C 1
ATOM 1631 O O . ARG A 1 205 ? 43.917 -3.875 -26.571 1.00 73.31 205 ARG A O 1
ATOM 1638 N N . ILE A 1 206 ? 44.007 -5.335 -24.861 1.00 77.44 206 ILE A N 1
ATOM 1639 C CA . ILE A 1 206 ? 45.348 -5.845 -25.154 1.00 77.44 206 ILE A CA 1
ATOM 1640 C C . ILE A 1 206 ? 45.361 -6.517 -26.531 1.00 77.44 206 ILE A C 1
ATOM 1642 O O . ILE A 1 206 ? 46.203 -6.182 -27.357 1.00 77.44 206 ILE A O 1
ATOM 1646 N N . LEU A 1 207 ? 44.386 -7.383 -26.821 1.00 78.94 207 LEU A N 1
ATOM 1647 C CA . LEU A 1 207 ? 44.291 -8.067 -28.112 1.00 78.94 207 LEU A CA 1
ATOM 1648 C C . LEU A 1 207 ? 44.077 -7.089 -29.280 1.00 78.94 207 LEU A C 1
ATOM 1650 O O . LEU A 1 207 ? 44.772 -7.185 -30.289 1.00 78.94 207 LEU A O 1
ATOM 1654 N N . ALA A 1 208 ? 43.178 -6.111 -29.127 1.00 75.50 208 ALA A N 1
ATOM 1655 C CA . ALA A 1 208 ? 42.945 -5.072 -30.131 1.00 75.50 208 ALA A CA 1
ATOM 1656 C C . ALA A 1 208 ? 44.206 -4.229 -30.391 1.00 75.50 208 ALA A C 1
ATOM 1658 O O . ALA A 1 208 ? 44.547 -3.969 -31.544 1.00 75.50 208 ALA A O 1
ATOM 1659 N N . ILE A 1 209 ? 44.934 -3.849 -29.335 1.00 74.62 209 ILE A N 1
ATOM 1660 C CA . ILE A 1 209 ? 46.191 -3.097 -29.453 1.00 74.62 209 ILE A CA 1
ATOM 1661 C C . ILE A 1 209 ? 47.262 -3.930 -30.162 1.00 74.62 209 ILE A C 1
ATOM 1663 O O . ILE A 1 209 ? 47.910 -3.416 -31.069 1.00 74.62 209 ILE A O 1
ATOM 1667 N N . ILE A 1 210 ? 47.431 -5.205 -29.797 1.00 81.62 210 ILE A N 1
ATOM 1668 C CA . ILE A 1 210 ? 48.415 -6.097 -30.431 1.00 81.62 210 ILE A CA 1
ATOM 1669 C C . ILE A 1 210 ? 48.124 -6.239 -31.928 1.00 81.62 210 ILE A C 1
ATOM 1671 O O . ILE A 1 210 ? 49.037 -6.101 -32.737 1.00 81.62 210 ILE A O 1
ATOM 1675 N N . LEU A 1 211 ? 46.861 -6.458 -32.306 1.00 80.81 211 LEU A N 1
ATOM 1676 C CA . LEU A 1 211 ? 46.447 -6.581 -33.708 1.00 80.81 211 LEU A CA 1
ATOM 1677 C C . LEU A 1 211 ? 46.738 -5.309 -34.510 1.00 80.81 211 LEU A C 1
ATOM 1679 O O . LEU A 1 211 ? 47.278 -5.383 -35.614 1.00 80.81 211 LEU A O 1
ATOM 1683 N N . VAL A 1 212 ? 46.426 -4.141 -33.941 1.00 77.50 212 VAL A N 1
ATOM 1684 C CA . VAL A 1 212 ? 46.697 -2.851 -34.586 1.00 77.50 212 VAL A CA 1
ATOM 1685 C C . VAL A 1 212 ? 48.199 -2.609 -34.718 1.00 77.50 212 VAL A C 1
ATOM 1687 O O . VAL A 1 212 ? 48.655 -2.254 -35.801 1.00 77.50 212 VAL A O 1
ATOM 1690 N N . LEU A 1 213 ? 48.982 -2.842 -33.661 1.00 79.56 213 LEU A N 1
ATOM 1691 C CA . LEU A 1 213 ? 50.439 -2.681 -33.696 1.00 79.56 213 LEU A CA 1
ATOM 1692 C C . LEU A 1 213 ? 51.091 -3.617 -34.714 1.00 79.56 213 LEU A C 1
ATOM 1694 O O . LEU A 1 213 ? 51.979 -3.189 -35.446 1.00 79.56 213 LEU A O 1
ATOM 1698 N N . LEU A 1 214 ? 50.624 -4.863 -34.801 1.00 80.25 214 LEU A N 1
ATOM 1699 C CA . LEU A 1 214 ? 51.105 -5.831 -35.780 1.00 80.25 214 LEU A CA 1
ATOM 1700 C C . LEU A 1 214 ? 50.791 -5.370 -37.211 1.00 80.25 214 LEU A C 1
ATOM 1702 O O . LEU A 1 214 ? 51.679 -5.377 -38.061 1.00 80.25 214 LEU A O 1
ATOM 1706 N N . GLY A 1 215 ? 49.562 -4.904 -37.466 1.00 71.94 215 GLY A N 1
ATOM 1707 C CA . GLY A 1 215 ? 49.160 -4.349 -38.762 1.00 71.94 215 GLY A CA 1
ATOM 1708 C C . GLY A 1 215 ? 49.967 -3.107 -39.165 1.00 71.94 215 GLY A C 1
ATOM 1709 O O . GLY A 1 215 ? 50.404 -3.004 -40.311 1.00 71.94 215 GLY A O 1
ATOM 1710 N N . VAL A 1 216 ? 50.228 -2.196 -38.221 1.00 76.31 216 VAL A N 1
ATOM 1711 C CA . VAL A 1 216 ? 51.073 -1.010 -38.446 1.00 76.31 216 VAL A CA 1
ATOM 1712 C C . VAL A 1 216 ? 52.526 -1.404 -38.694 1.00 76.31 216 VAL A C 1
ATOM 1714 O O . VAL A 1 216 ? 53.133 -0.867 -39.612 1.00 76.31 216 VAL A O 1
ATOM 1717 N N . ALA A 1 217 ? 53.091 -2.342 -37.932 1.00 79.75 217 ALA A N 1
ATOM 1718 C CA . ALA A 1 217 ? 54.471 -2.791 -38.116 1.00 79.75 217 ALA A CA 1
ATOM 1719 C C . ALA A 1 217 ? 54.677 -3.451 -39.489 1.00 79.75 217 ALA A C 1
ATOM 1721 O O . ALA A 1 217 ? 55.655 -3.154 -40.172 1.00 79.75 217 ALA A O 1
ATOM 1722 N N . LEU A 1 218 ? 53.721 -4.276 -39.927 1.00 74.94 218 LEU A N 1
ATOM 1723 C CA . LEU A 1 218 ? 53.734 -4.924 -41.242 1.00 74.94 218 LEU A CA 1
ATOM 1724 C C . LEU A 1 218 ? 53.691 -3.929 -42.412 1.00 74.94 218 LEU A C 1
ATOM 1726 O O . LEU A 1 218 ? 54.237 -4.229 -43.468 1.00 74.94 218 LEU A O 1
ATOM 1730 N N . LEU A 1 219 ? 53.077 -2.753 -42.236 1.00 70.88 219 LEU A N 1
ATOM 1731 C CA . LEU A 1 219 ? 53.105 -1.678 -43.238 1.00 70.88 219 LEU A CA 1
ATOM 1732 C C . LEU A 1 219 ? 54.329 -0.771 -43.090 1.00 70.88 219 LEU A C 1
ATOM 1734 O O . LEU A 1 219 ? 54.974 -0.428 -44.076 1.00 70.88 219 LEU A O 1
ATOM 1738 N N . GLY A 1 220 ? 54.642 -0.363 -41.864 1.00 70.62 220 GLY A N 1
ATOM 1739 C CA . GLY A 1 220 ? 55.632 0.666 -41.569 1.00 70.62 220 GLY A CA 1
ATOM 1740 C C . GLY A 1 220 ? 57.074 0.191 -41.714 1.00 70.62 220 GLY A C 1
ATOM 1741 O O . GLY A 1 220 ? 57.901 0.941 -42.223 1.00 70.62 220 GLY A O 1
ATOM 1742 N N . VAL A 1 221 ? 57.389 -1.044 -41.312 1.00 77.88 221 VAL A N 1
ATOM 1743 C CA . VAL A 1 221 ? 58.770 -1.562 -41.349 1.00 77.88 221 VAL A CA 1
ATOM 1744 C C . VAL A 1 221 ? 59.299 -1.689 -42.787 1.00 77.88 221 VAL A C 1
ATOM 1746 O O . VAL A 1 221 ? 60.387 -1.170 -43.042 1.00 77.88 221 VAL A O 1
ATOM 1749 N N . PRO A 1 222 ? 58.561 -2.274 -43.755 1.00 70.56 222 PRO A N 1
ATOM 1750 C CA . PRO A 1 222 ? 59.016 -2.329 -45.147 1.00 70.56 222 PRO A CA 1
ATOM 1751 C C . PRO A 1 222 ? 59.185 -0.939 -45.773 1.00 70.56 222 PRO A C 1
ATOM 1753 O O . PRO A 1 222 ? 60.188 -0.684 -46.438 1.00 70.56 222 PRO A O 1
ATOM 1756 N N . LEU A 1 223 ? 58.251 -0.019 -45.492 1.00 69.75 223 LEU A N 1
ATOM 1757 C CA . LEU A 1 223 ? 58.305 1.364 -45.976 1.00 69.75 223 LEU A CA 1
ATOM 1758 C C . LEU A 1 223 ? 59.539 2.111 -45.452 1.00 69.75 223 LEU A C 1
ATOM 1760 O O . LEU A 1 223 ? 60.215 2.789 -46.222 1.00 69.75 223 LEU A O 1
ATOM 1764 N N . LEU A 1 224 ? 59.869 1.955 -44.166 1.00 76.00 224 LEU A N 1
ATOM 1765 C CA . LEU A 1 224 ? 61.068 2.552 -43.564 1.00 76.00 224 LEU A CA 1
ATOM 1766 C C . LEU A 1 224 ? 62.368 1.941 -44.105 1.00 76.00 224 LEU A C 1
ATOM 1768 O O . LEU A 1 224 ? 63.386 2.626 -44.157 1.00 76.00 224 LEU A O 1
ATOM 1772 N N . MET A 1 225 ? 62.337 0.680 -44.540 1.00 77.88 225 MET A N 1
ATOM 1773 C CA . MET A 1 225 ? 63.464 0.010 -45.198 1.00 77.88 225 MET A CA 1
ATOM 1774 C C . MET A 1 225 ? 63.551 0.288 -46.709 1.00 77.88 225 MET A C 1
ATOM 1776 O O . MET A 1 225 ? 64.392 -0.300 -47.388 1.00 77.88 225 MET A O 1
ATOM 1780 N N . GLY A 1 226 ? 62.704 1.170 -47.252 1.00 65.88 226 GLY A N 1
ATOM 1781 C CA . GLY A 1 226 ? 62.701 1.520 -48.676 1.00 65.88 226 GLY A CA 1
ATOM 1782 C C . GLY A 1 226 ? 62.205 0.398 -49.594 1.00 65.88 226 GLY A C 1
ATOM 1783 O O . GLY A 1 226 ? 62.400 0.464 -50.807 1.00 65.88 226 GLY A O 1
ATOM 1784 N N . GLN A 1 227 ? 61.567 -0.634 -49.038 1.00 67.12 227 GLN A N 1
ATOM 1785 C CA . GLN A 1 227 ? 60.978 -1.727 -49.799 1.00 67.12 227 GLN A CA 1
ATOM 1786 C C . GLN A 1 227 ? 59.519 -1.390 -50.112 1.00 67.12 227 GLN A C 1
ATOM 1788 O O . GLN A 1 227 ? 58.700 -1.245 -49.205 1.00 67.12 227 GLN A O 1
ATOM 1793 N N . VAL A 1 228 ? 59.171 -1.290 -51.397 1.00 59.38 228 VAL A N 1
ATOM 1794 C CA . VAL A 1 228 ? 57.764 -1.265 -51.818 1.00 59.38 228 VAL A CA 1
ATOM 1795 C C . VAL A 1 228 ? 57.250 -2.703 -51.709 1.00 59.38 228 VAL A C 1
ATOM 1797 O O . VAL A 1 228 ? 57.746 -3.566 -52.438 1.00 59.38 228 VAL A O 1
ATOM 1800 N N . PRO A 1 229 ? 56.320 -3.011 -50.787 1.00 56.66 229 PRO A N 1
ATOM 1801 C CA . PRO A 1 229 ? 55.852 -4.377 -50.616 1.00 56.66 229 PRO A CA 1
ATOM 1802 C C . PRO A 1 229 ? 55.179 -4.856 -51.907 1.00 56.66 229 PRO A C 1
ATOM 1804 O O . PRO A 1 229 ? 54.206 -4.269 -52.371 1.00 56.66 229 PRO A O 1
ATOM 1807 N N . ALA A 1 230 ? 55.703 -5.941 -52.483 1.00 55.09 230 ALA A N 1
ATOM 1808 C CA . ALA A 1 230 ? 55.112 -6.603 -53.648 1.00 55.09 230 ALA A CA 1
ATOM 1809 C C . ALA A 1 230 ? 53.797 -7.329 -53.304 1.00 55.09 230 ALA A C 1
ATOM 1811 O O . ALA A 1 230 ? 53.033 -7.692 -54.195 1.00 55.09 230 ALA A O 1
ATOM 1812 N N . GLN A 1 231 ? 53.535 -7.554 -52.010 1.00 55.34 231 GLN A N 1
ATOM 1813 C CA . GLN A 1 231 ? 52.294 -8.140 -51.528 1.00 55.34 231 GLN A CA 1
ATOM 1814 C C . GLN A 1 231 ? 51.284 -7.052 -51.173 1.00 55.34 231 GLN A C 1
ATOM 1816 O O . GLN A 1 231 ? 51.558 -6.108 -50.432 1.00 55.34 231 GLN A O 1
ATOM 1821 N N . THR A 1 232 ? 50.103 -7.243 -51.740 1.00 53.56 232 THR A N 1
ATOM 1822 C CA . THR A 1 232 ? 48.889 -6.449 -51.615 1.00 53.56 232 THR A CA 1
ATOM 1823 C C . THR A 1 232 ? 48.595 -6.122 -50.152 1.00 53.56 232 THR A C 1
ATOM 1825 O O . THR A 1 232 ? 48.721 -6.982 -49.281 1.00 53.56 232 THR A O 1
ATOM 1828 N N . ALA A 1 233 ? 48.163 -4.891 -49.869 1.00 57.81 233 ALA A N 1
ATOM 1829 C CA . ALA A 1 233 ? 47.903 -4.342 -48.530 1.00 57.81 233 ALA A CA 1
ATOM 1830 C C . ALA A 1 233 ? 46.842 -5.094 -47.683 1.00 57.81 233 ALA A C 1
ATOM 1832 O O . ALA A 1 233 ? 46.396 -4.598 -46.652 1.00 57.81 233 ALA A O 1
ATOM 1833 N N . GLY A 1 234 ? 46.426 -6.291 -48.090 1.00 65.62 234 GLY A N 1
ATOM 1834 C CA . GLY A 1 234 ? 45.357 -7.078 -47.506 1.00 65.62 234 GLY A CA 1
ATOM 1835 C C . GLY A 1 234 ? 45.618 -7.548 -46.088 1.00 65.62 234 GLY A C 1
ATOM 1836 O O . GLY A 1 234 ? 44.792 -7.305 -45.217 1.00 65.62 234 GLY A O 1
ATOM 1837 N N . LEU A 1 235 ? 46.738 -8.214 -45.813 1.00 69.56 235 LEU A N 1
ATOM 1838 C CA . LEU A 1 235 ? 47.008 -8.735 -44.467 1.00 69.56 235 LEU A CA 1
ATOM 1839 C C . LEU A 1 235 ? 47.097 -7.627 -43.398 1.00 69.56 235 LEU A C 1
ATOM 1841 O O . LEU A 1 235 ? 46.397 -7.740 -42.388 1.00 69.56 235 LEU A O 1
ATOM 1845 N N . PRO A 1 236 ? 47.856 -6.530 -43.592 1.00 69.31 236 PRO A N 1
ATOM 1846 C CA . PRO A 1 236 ? 47.891 -5.469 -42.591 1.00 69.31 236 PRO A CA 1
ATOM 1847 C C . PRO A 1 236 ? 46.548 -4.738 -42.450 1.00 69.31 236 PRO A C 1
ATOM 1849 O O . PRO A 1 236 ? 46.144 -4.423 -41.332 1.00 69.31 236 PRO A O 1
ATOM 1852 N N . LEU A 1 237 ? 45.803 -4.536 -43.544 1.00 71.06 237 LEU A N 1
ATOM 1853 C CA . LEU A 1 237 ? 44.452 -3.964 -43.494 1.00 71.06 237 LEU A CA 1
ATOM 1854 C C . LEU A 1 237 ? 43.461 -4.892 -42.764 1.00 71.06 237 LEU A C 1
ATOM 1856 O O . LEU A 1 237 ? 42.599 -4.427 -42.018 1.00 71.06 237 LEU A O 1
ATOM 1860 N N . GLY A 1 238 ? 43.605 -6.207 -42.925 1.00 76.19 238 GLY A N 1
ATOM 1861 C CA . GLY A 1 238 ? 42.836 -7.226 -42.207 1.00 76.19 238 GLY A CA 1
ATOM 1862 C C . GLY A 1 238 ? 43.086 -7.192 -40.704 1.00 76.19 238 GLY A C 1
ATOM 1863 O O . GLY A 1 238 ? 42.147 -7.214 -39.916 1.00 76.19 238 GLY A O 1
ATOM 1864 N N . LEU A 1 239 ? 44.345 -7.049 -40.289 1.00 76.69 239 LEU A N 1
ATOM 1865 C CA . LEU A 1 239 ? 44.695 -6.930 -38.871 1.00 76.69 239 LEU A CA 1
ATOM 1866 C C . LEU A 1 239 ? 44.164 -5.634 -38.247 1.00 76.69 239 LEU A C 1
ATOM 1868 O O . LEU A 1 239 ? 43.648 -5.657 -37.130 1.00 76.69 239 LEU A O 1
ATOM 1872 N N . LEU A 1 240 ? 44.226 -4.520 -38.982 1.00 73.88 240 LEU A N 1
ATOM 1873 C CA . LEU A 1 240 ? 43.679 -3.237 -38.535 1.00 73.88 240 LEU A CA 1
ATOM 1874 C C . LEU A 1 240 ? 42.151 -3.278 -38.389 1.00 73.88 240 LEU A C 1
ATOM 1876 O O . LEU A 1 240 ? 41.615 -2.835 -37.373 1.00 73.88 240 LEU A O 1
ATOM 1880 N N . THR A 1 241 ? 41.449 -3.840 -39.376 1.00 77.25 241 THR A N 1
ATOM 1881 C CA . THR A 1 241 ? 39.984 -3.989 -39.336 1.00 77.25 241 THR A CA 1
ATOM 1882 C C . THR A 1 241 ? 39.545 -4.947 -38.230 1.00 77.25 241 THR A C 1
ATOM 1884 O O . THR A 1 241 ? 38.601 -4.643 -37.503 1.00 77.25 241 THR A O 1
ATOM 1887 N N . LEU A 1 242 ? 40.262 -6.052 -38.021 1.00 77.56 242 LEU A N 1
ATOM 1888 C CA . LEU A 1 242 ? 39.974 -7.006 -36.949 1.00 77.56 242 LEU A CA 1
ATOM 1889 C C . LEU A 1 242 ? 40.247 -6.403 -35.565 1.00 77.56 242 LEU A C 1
ATOM 1891 O O . LEU A 1 242 ? 39.426 -6.555 -34.663 1.00 77.56 242 LEU A O 1
ATOM 1895 N N . GLY A 1 243 ? 41.335 -5.644 -35.404 1.00 74.94 243 GLY A N 1
ATOM 1896 C CA . GLY A 1 243 ? 41.622 -4.902 -34.173 1.00 74.94 243 GLY A CA 1
ATOM 1897 C C . GLY A 1 243 ? 40.531 -3.883 -33.829 1.00 74.94 243 GLY A C 1
ATOM 1898 O O . GLY A 1 243 ? 40.114 -3.792 -32.672 1.00 74.94 243 GLY A O 1
ATOM 1899 N N . LEU A 1 244 ? 40.002 -3.177 -34.835 1.00 76.31 244 LEU A N 1
ATOM 1900 C CA . LEU A 1 244 ? 38.870 -2.262 -34.668 1.00 76.31 244 LEU A CA 1
ATOM 1901 C C . LEU A 1 244 ? 37.596 -3.010 -34.244 1.00 76.31 244 LEU A C 1
ATOM 1903 O O . LEU A 1 244 ? 36.951 -2.615 -33.275 1.00 76.31 244 LEU A O 1
ATOM 1907 N N . LEU A 1 245 ? 37.251 -4.103 -34.932 1.00 77.94 245 LEU A N 1
ATOM 1908 C CA . LEU A 1 245 ? 36.037 -4.889 -34.675 1.00 77.94 245 LEU A CA 1
ATOM 1909 C C . LEU A 1 245 ? 36.049 -5.558 -33.294 1.00 77.94 245 LEU A C 1
ATOM 1911 O O . LEU A 1 245 ? 35.038 -5.532 -32.587 1.00 77.94 245 LEU A O 1
ATOM 1915 N N . VAL A 1 246 ? 37.200 -6.087 -32.873 1.00 78.06 246 VAL A N 1
ATOM 1916 C CA . VAL A 1 246 ? 37.392 -6.610 -31.512 1.00 78.06 246 VAL A CA 1
ATOM 1917 C C . VAL A 1 246 ? 37.262 -5.487 -30.483 1.00 78.06 246 VAL A C 1
ATOM 1919 O O . VAL A 1 246 ? 36.629 -5.678 -29.443 1.00 78.06 246 VAL A O 1
ATOM 1922 N N . GLY A 1 247 ? 37.824 -4.310 -30.777 1.00 71.25 247 GLY A N 1
ATOM 1923 C CA . GLY A 1 247 ? 37.778 -3.146 -29.896 1.00 71.25 247 GLY A CA 1
ATOM 1924 C C . GLY A 1 247 ? 36.364 -2.622 -29.633 1.00 71.25 247 GLY A C 1
ATOM 1925 O O . GLY A 1 247 ? 36.083 -2.201 -28.516 1.00 71.25 247 GLY A O 1
ATOM 1926 N N . ILE A 1 248 ? 35.469 -2.686 -30.623 1.00 71.69 248 ILE A N 1
ATOM 1927 C CA . ILE A 1 248 ? 34.080 -2.197 -30.509 1.00 71.69 248 ILE A CA 1
ATOM 1928 C C . ILE A 1 248 ? 33.069 -3.283 -30.134 1.00 71.69 248 ILE A C 1
ATOM 1930 O O . ILE A 1 248 ? 31.870 -3.027 -30.140 1.00 71.69 248 ILE A O 1
ATOM 1934 N N . HIS A 1 249 ? 33.531 -4.501 -29.842 1.00 78.44 249 HIS A N 1
ATOM 1935 C CA . HIS A 1 249 ? 32.670 -5.657 -29.600 1.00 78.44 249 HIS A CA 1
ATOM 1936 C C . HIS A 1 249 ? 31.677 -5.912 -30.746 1.00 78.44 249 HIS A C 1
ATOM 1938 O O . HIS A 1 249 ? 30.495 -6.157 -30.514 1.00 78.44 249 HIS A O 1
ATOM 1944 N N . ALA A 1 250 ? 32.139 -5.826 -31.994 1.00 72.31 250 ALA A N 1
ATOM 1945 C CA . ALA A 1 250 ? 31.285 -6.074 -33.148 1.00 72.31 250 ALA A CA 1
ATOM 1946 C C . ALA A 1 250 ? 30.614 -7.456 -33.043 1.00 72.31 250 ALA A C 1
ATOM 1948 O O . ALA A 1 250 ? 31.242 -8.437 -32.635 1.00 72.31 250 ALA A O 1
ATOM 1949 N N . GLY A 1 251 ? 29.331 -7.532 -33.387 1.00 75.31 251 GLY A N 1
ATOM 1950 C CA . GLY A 1 251 ? 28.625 -8.799 -33.503 1.00 75.31 251 GLY A CA 1
ATOM 1951 C C . GLY A 1 251 ? 29.056 -9.564 -34.755 1.00 75.31 251 GLY A C 1
ATOM 1952 O O . GLY A 1 251 ? 29.867 -9.104 -35.562 1.00 75.31 251 GLY A O 1
ATOM 1953 N N . TRP A 1 252 ? 28.468 -10.745 -34.955 1.00 78.06 252 TRP A N 1
ATOM 1954 C CA . TRP A 1 252 ? 28.714 -11.572 -36.143 1.00 78.06 252 TRP A CA 1
ATOM 1955 C C . TRP A 1 252 ? 28.503 -10.811 -37.458 1.00 78.06 252 TRP A C 1
ATOM 1957 O O . TRP A 1 252 ? 29.269 -11.000 -38.401 1.00 78.06 252 TRP A O 1
ATOM 1967 N N . ALA A 1 253 ? 27.523 -9.903 -37.495 1.00 76.38 253 ALA A N 1
ATOM 1968 C CA . ALA A 1 253 ? 27.284 -9.025 -38.635 1.00 76.38 253 ALA A CA 1
ATOM 1969 C C . ALA A 1 253 ? 28.491 -8.114 -38.922 1.00 76.38 253 ALA A C 1
ATOM 1971 O O . ALA A 1 253 ? 28.952 -8.063 -40.061 1.00 76.38 253 ALA A O 1
ATOM 1972 N N . GLY A 1 254 ? 29.069 -7.465 -37.905 1.00 75.81 254 GLY A N 1
ATOM 1973 C CA . GLY A 1 254 ? 30.251 -6.623 -38.088 1.00 75.81 254 GLY A CA 1
ATOM 1974 C C . GLY A 1 254 ? 31.493 -7.393 -38.557 1.00 75.81 254 GLY A C 1
ATOM 1975 O O . GLY A 1 254 ? 32.209 -6.910 -39.435 1.00 75.81 254 GLY A O 1
ATOM 1976 N N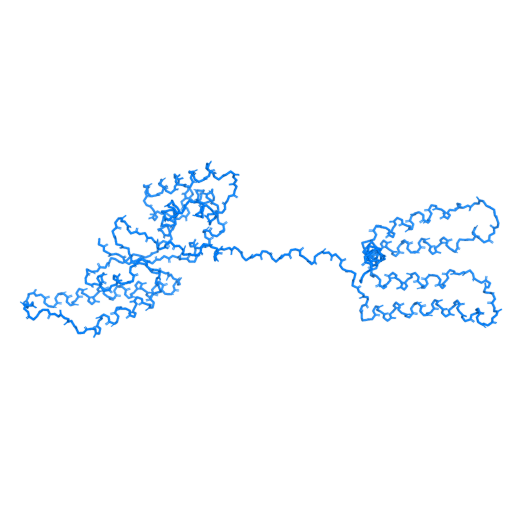 . TYR A 1 255 ? 31.714 -8.617 -38.062 1.00 78.81 255 TYR A N 1
ATOM 1977 C CA . TYR A 1 255 ? 32.792 -9.485 -38.560 1.00 78.81 255 TYR A CA 1
ATOM 1978 C C . TYR A 1 255 ? 32.581 -9.904 -40.017 1.00 78.81 255 TYR A C 1
ATOM 1980 O O . TYR A 1 255 ? 33.509 -9.792 -40.818 1.00 78.81 255 TYR A O 1
ATOM 1988 N N . CYS A 1 256 ? 31.367 -10.321 -40.388 1.00 79.38 256 CYS A N 1
ATOM 1989 C CA . CYS A 1 256 ? 31.047 -10.675 -41.774 1.00 79.38 256 CYS A CA 1
ATOM 1990 C C . CYS A 1 256 ? 31.243 -9.478 -42.713 1.00 79.38 256 CYS A C 1
ATOM 1992 O O . CYS A 1 256 ? 31.830 -9.621 -43.785 1.00 79.38 256 CYS A O 1
ATOM 1994 N N . GLY A 1 257 ? 30.820 -8.285 -42.286 1.00 76.75 257 GLY A N 1
ATOM 1995 C CA . GLY A 1 257 ? 31.015 -7.050 -43.040 1.00 76.75 257 GLY A CA 1
ATOM 1996 C C . GLY A 1 257 ? 32.492 -6.683 -43.222 1.00 76.75 257 GLY A C 1
ATOM 1997 O O . GLY A 1 257 ? 32.915 -6.371 -44.336 1.00 76.75 257 GLY A O 1
ATOM 1998 N N . GLY A 1 258 ? 33.300 -6.800 -42.163 1.00 77.94 258 GLY A N 1
ATOM 1999 C CA . GLY A 1 258 ? 34.750 -6.590 -42.223 1.00 77.94 258 GLY A CA 1
ATOM 2000 C C . GLY A 1 258 ? 35.463 -7.570 -43.156 1.00 77.94 258 GLY A C 1
ATOM 2001 O O . GLY A 1 258 ? 36.289 -7.150 -43.966 1.00 77.94 258 GLY A O 1
ATOM 2002 N N . VAL A 1 259 ? 35.095 -8.854 -43.112 1.00 79.38 259 VAL A N 1
ATOM 2003 C CA . VAL A 1 259 ? 35.625 -9.884 -44.022 1.00 79.38 259 VAL A CA 1
ATOM 2004 C C . VAL A 1 259 ? 35.253 -9.586 -45.474 1.00 79.38 259 VAL A C 1
ATOM 2006 O O . VAL A 1 259 ? 36.102 -9.723 -46.349 1.00 79.38 259 VAL A O 1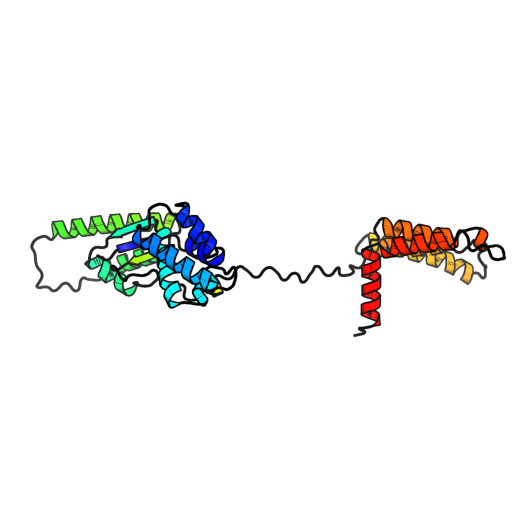
ATOM 2009 N N . CYS A 1 260 ? 34.030 -9.120 -45.747 1.00 76.81 260 CYS A N 1
ATOM 2010 C CA . CYS A 1 260 ? 33.623 -8.737 -47.102 1.00 76.81 260 CYS A CA 1
ATOM 2011 C C . CYS A 1 260 ? 34.487 -7.592 -47.652 1.00 76.81 260 CYS A C 1
ATOM 2013 O O . CYS A 1 260 ? 34.976 -7.682 -48.775 1.00 76.81 260 CYS A O 1
ATOM 2015 N N . ILE A 1 261 ? 34.731 -6.545 -46.856 1.00 73.06 261 ILE A N 1
ATOM 2016 C CA . ILE A 1 261 ? 35.584 -5.411 -47.258 1.00 73.06 261 ILE A CA 1
ATOM 2017 C C . ILE A 1 261 ? 37.039 -5.850 -47.439 1.00 73.06 261 ILE A C 1
ATOM 2019 O O . ILE A 1 261 ? 37.698 -5.455 -48.402 1.00 73.06 261 ILE A O 1
ATOM 2023 N N . TRP A 1 262 ? 37.536 -6.699 -46.542 1.00 77.62 262 TRP A N 1
ATOM 2024 C CA . TRP A 1 262 ? 38.871 -7.270 -46.656 1.00 77.62 262 TRP A CA 1
ATOM 2025 C C . TRP A 1 262 ? 39.033 -8.100 -47.934 1.00 77.62 262 TRP A C 1
ATOM 2027 O O . TRP A 1 262 ? 40.048 -7.991 -48.621 1.00 77.62 262 TRP A O 1
ATOM 2037 N N . LEU A 1 263 ? 38.023 -8.895 -48.287 1.00 74.62 263 LEU A N 1
ATOM 2038 C CA . LEU A 1 263 ? 38.045 -9.740 -49.475 1.00 74.62 263 LEU A CA 1
ATOM 2039 C C . LEU A 1 263 ? 38.005 -8.895 -50.754 1.00 74.62 263 LEU A C 1
ATOM 2041 O O . LEU A 1 263 ? 38.756 -9.190 -51.677 1.00 74.62 263 LEU A O 1
ATOM 2045 N N . VAL A 1 264 ? 37.246 -7.790 -50.772 1.00 71.50 264 VAL A N 1
ATOM 2046 C CA . VAL A 1 264 ? 37.279 -6.798 -51.866 1.00 71.50 264 VAL A CA 1
ATOM 2047 C C . VAL A 1 264 ? 38.694 -6.263 -52.098 1.00 71.50 264 VAL A C 1
ATOM 2049 O O . VAL A 1 264 ? 39.148 -6.233 -53.240 1.00 71.50 264 VAL A O 1
ATOM 2052 N N . ALA A 1 265 ? 39.409 -5.897 -51.031 1.00 67.19 265 ALA A N 1
ATOM 2053 C CA . ALA A 1 265 ? 40.774 -5.374 -51.121 1.00 67.19 265 ALA A CA 1
ATOM 2054 C C . ALA A 1 265 ? 41.808 -6.415 -51.603 1.00 67.19 265 ALA A C 1
ATOM 2056 O O . ALA A 1 265 ? 42.895 -6.042 -52.038 1.00 67.19 265 ALA A O 1
ATOM 2057 N N . ASN A 1 266 ? 41.473 -7.707 -51.542 1.00 71.12 266 ASN A N 1
ATOM 2058 C CA . ASN A 1 266 ? 42.333 -8.817 -51.964 1.00 71.12 266 ASN A CA 1
ATOM 2059 C C . ASN A 1 266 ? 41.876 -9.488 -53.268 1.00 71.12 266 ASN A C 1
ATOM 2061 O O . ASN A 1 266 ? 42.445 -10.508 -53.659 1.00 71.12 266 ASN A O 1
ATOM 2065 N N . LEU A 1 267 ? 40.863 -8.953 -53.959 1.00 68.75 267 LEU A N 1
ATOM 2066 C CA . LEU A 1 267 ? 40.425 -9.531 -55.226 1.00 68.75 267 LEU A CA 1
ATOM 2067 C C . LEU A 1 267 ? 41.515 -9.359 -56.307 1.00 68.75 267 LEU A C 1
ATOM 2069 O O . LEU A 1 267 ? 42.029 -8.253 -56.511 1.00 68.75 267 LEU A O 1
ATOM 2073 N N . PRO A 1 268 ? 41.842 -10.424 -57.064 1.00 58.47 268 PRO A N 1
ATOM 2074 C CA . PRO A 1 268 ? 42.856 -10.369 -58.119 1.00 58.47 268 PRO A CA 1
ATOM 2075 C C . PRO A 1 268 ? 42.471 -9.407 -59.256 1.00 58.47 268 PRO A C 1
ATOM 2077 O O . PRO A 1 268 ? 43.347 -8.825 -59.889 1.00 58.47 268 PRO A O 1
ATOM 2080 N N . SER A 1 269 ? 41.170 -9.166 -59.465 1.00 57.41 269 SER A N 1
ATOM 2081 C CA . SER A 1 269 ? 40.636 -8.230 -60.466 1.00 57.41 269 SER A CA 1
ATOM 2082 C C . SER A 1 269 ? 40.853 -6.748 -60.132 1.00 57.41 269 SER A C 1
ATOM 2084 O O . SER A 1 269 ? 40.645 -5.906 -60.996 1.00 57.41 269 SER A O 1
ATOM 2086 N N . PHE A 1 270 ? 41.270 -6.412 -58.906 1.00 54.53 270 PHE A N 1
ATOM 2087 C CA . PHE A 1 270 ? 41.663 -5.045 -58.537 1.00 54.53 270 PHE A CA 1
ATOM 2088 C C . PHE A 1 270 ? 43.113 -4.716 -58.933 1.00 54.53 270 PHE A C 1
ATOM 2090 O O . PHE A 1 270 ? 43.504 -3.552 -58.919 1.00 54.53 270 PHE A O 1
ATOM 2097 N N . HIS A 1 271 ? 43.907 -5.737 -59.279 1.00 56.75 271 HIS A N 1
ATOM 2098 C CA . HIS A 1 271 ? 45.356 -5.632 -59.468 1.00 56.75 271 HIS A CA 1
ATOM 2099 C C . HIS A 1 271 ? 45.784 -5.549 -60.936 1.00 56.75 271 HIS A C 1
ATOM 2101 O O . HIS A 1 271 ? 46.942 -5.247 -61.212 1.00 56.75 271 HIS A O 1
ATOM 2107 N N . TYR A 1 272 ? 44.863 -5.773 -61.876 1.00 51.47 272 TYR A N 1
ATOM 2108 C CA . TYR A 1 272 ? 45.137 -5.702 -63.306 1.00 51.47 272 TYR A CA 1
ATOM 2109 C C . TYR A 1 272 ? 44.024 -4.932 -64.022 1.00 51.47 272 TYR A C 1
ATOM 2111 O O . TYR A 1 272 ? 42.840 -5.112 -63.764 1.00 51.47 272 TYR A O 1
ATOM 2119 N N . ASP A 1 273 ? 44.468 -4.022 -64.874 1.00 48.59 273 ASP A N 1
ATOM 2120 C CA . ASP A 1 273 ? 43.766 -2.940 -65.557 1.00 48.59 273 ASP A CA 1
ATOM 2121 C C . ASP A 1 273 ? 42.351 -3.254 -66.130 1.00 48.59 273 ASP A C 1
ATOM 2123 O O . ASP A 1 273 ? 42.099 -4.327 -66.673 1.00 48.59 273 ASP A O 1
ATOM 2127 N N . ARG A 1 274 ? 41.493 -2.216 -66.115 1.00 52.53 274 ARG A N 1
ATOM 2128 C CA . ARG A 1 274 ? 40.237 -1.980 -66.884 1.00 52.53 274 ARG A CA 1
ATOM 2129 C C . ARG A 1 274 ? 38.915 -2.682 -66.488 1.00 52.53 274 ARG A C 1
ATOM 2131 O O . ARG A 1 274 ? 38.625 -3.821 -66.822 1.00 52.53 274 ARG A O 1
ATOM 2138 N N . PHE A 1 275 ? 38.015 -1.848 -65.949 1.00 56.31 275 PHE A N 1
ATOM 2139 C CA . PHE A 1 275 ? 36.543 -1.841 -66.090 1.00 56.31 275 PHE A CA 1
ATOM 2140 C C . PHE A 1 275 ? 35.677 -3.011 -65.593 1.00 56.31 275 PHE A C 1
ATOM 2142 O O . PHE A 1 275 ? 34.454 -2.872 -65.606 1.00 56.31 275 PHE A O 1
ATOM 2149 N N . THR A 1 276 ? 36.220 -4.088 -65.033 1.00 58.84 276 THR A N 1
ATOM 2150 C CA . THR A 1 276 ? 35.405 -5.074 -64.294 1.00 58.84 276 THR A CA 1
ATOM 2151 C C . THR A 1 276 ? 35.468 -4.831 -62.788 1.00 58.84 276 THR A C 1
ATOM 2153 O O . THR A 1 276 ? 36.081 -5.574 -62.030 1.00 58.84 276 THR A O 1
ATOM 2156 N N . LEU A 1 277 ? 34.755 -3.793 -62.332 1.00 61.91 277 LEU A N 1
ATOM 2157 C CA . LEU A 1 277 ? 34.424 -3.561 -60.909 1.00 61.91 277 LEU A CA 1
ATOM 2158 C C . LEU A 1 277 ? 33.501 -4.651 -60.322 1.00 61.91 277 LEU A C 1
ATOM 2160 O O . LEU A 1 277 ? 33.137 -4.630 -59.145 1.00 61.91 277 LEU A O 1
ATOM 2164 N N . TRP A 1 278 ? 33.114 -5.611 -61.154 1.00 62.81 278 TRP A N 1
ATOM 2165 C CA . TRP A 1 278 ? 32.384 -6.812 -60.805 1.00 62.81 278 TRP A CA 1
ATOM 2166 C C . TRP A 1 278 ? 33.387 -7.940 -60.516 1.00 62.81 278 TRP A C 1
ATOM 2168 O O . TRP A 1 278 ? 34.205 -8.223 -61.389 1.00 62.81 278 TRP A O 1
ATOM 2178 N N . PRO A 1 279 ? 33.380 -8.587 -59.333 1.00 67.56 279 PRO A N 1
ATOM 2179 C CA . PRO A 1 279 ? 32.334 -8.612 -58.302 1.00 67.56 279 PRO A CA 1
ATOM 2180 C C . PRO A 1 279 ? 32.580 -7.679 -57.095 1.00 67.56 279 PRO A C 1
ATOM 2182 O O . PRO A 1 279 ? 31.902 -7.794 -56.076 1.00 67.56 279 PRO A O 1
ATOM 2185 N N . ALA A 1 280 ? 33.549 -6.766 -57.164 1.00 70.75 280 ALA A N 1
ATOM 2186 C CA . ALA A 1 280 ? 33.952 -5.958 -56.014 1.00 70.75 280 ALA A CA 1
ATOM 2187 C C . ALA A 1 280 ? 32.850 -5.019 -55.488 1.00 70.75 280 ALA A C 1
ATOM 2189 O O . ALA A 1 280 ? 32.662 -4.912 -54.278 1.00 70.75 280 ALA A O 1
ATOM 2190 N N . VAL A 1 281 ? 32.093 -4.367 -56.377 1.00 75.00 281 VAL A N 1
ATOM 2191 C CA . VAL A 1 281 ? 31.008 -3.440 -55.999 1.00 75.00 281 VAL A CA 1
ATOM 2192 C C . VAL A 1 281 ? 29.879 -4.121 -55.215 1.00 75.00 281 VAL A C 1
ATOM 2194 O O . VAL A 1 281 ? 29.573 -3.642 -54.122 1.00 75.00 281 VAL A O 1
ATOM 2197 N N . PRO A 1 282 ? 29.266 -5.228 -55.685 1.00 79.94 282 PRO A N 1
ATOM 2198 C CA . PRO A 1 282 ? 28.222 -5.896 -54.910 1.00 79.94 282 PRO A CA 1
ATOM 2199 C C . PRO A 1 282 ? 28.753 -6.437 -53.577 1.00 79.94 282 PRO A C 1
ATOM 2201 O O . PRO A 1 282 ? 28.076 -6.309 -52.561 1.00 79.94 282 PRO A O 1
ATOM 2204 N N . LEU A 1 283 ? 29.982 -6.959 -53.540 1.00 78.12 283 LEU A N 1
ATOM 2205 C CA . LEU A 1 283 ? 30.584 -7.458 -52.303 1.00 78.12 283 LEU A CA 1
ATOM 2206 C C . LEU A 1 283 ? 30.846 -6.334 -51.282 1.00 78.12 283 LEU A C 1
ATOM 2208 O O . LEU A 1 283 ? 30.609 -6.510 -50.088 1.00 78.12 283 LEU A O 1
ATOM 2212 N N . MET A 1 284 ? 31.272 -5.160 -51.750 1.00 76.69 284 MET A N 1
ATOM 2213 C CA . MET A 1 284 ? 31.445 -3.968 -50.919 1.00 76.69 284 MET A CA 1
ATOM 2214 C C . MET A 1 284 ? 30.108 -3.460 -50.368 1.00 76.69 284 MET A C 1
ATOM 2216 O O . MET A 1 284 ? 30.029 -3.134 -49.185 1.00 76.69 284 MET A O 1
ATOM 2220 N N . LEU A 1 285 ? 29.052 -3.425 -51.190 1.00 80.62 285 LEU A N 1
ATOM 2221 C CA . LEU A 1 285 ? 27.709 -3.037 -50.745 1.00 80.62 285 LEU A CA 1
ATOM 2222 C C . LEU A 1 285 ? 27.183 -3.995 -49.673 1.00 80.62 285 LEU A C 1
ATOM 2224 O O . LEU A 1 285 ? 26.714 -3.545 -48.630 1.00 80.62 285 LEU A O 1
ATOM 2228 N N . VAL A 1 286 ? 27.342 -5.305 -49.880 1.00 80.44 286 VAL A N 1
ATOM 2229 C CA . VAL A 1 286 ? 26.986 -6.325 -48.884 1.00 80.44 286 VAL A CA 1
ATOM 2230 C C . VAL A 1 286 ? 27.789 -6.123 -47.594 1.00 80.44 286 VAL A C 1
ATOM 2232 O O . VAL A 1 286 ? 27.206 -6.061 -46.510 1.00 80.44 286 VAL A O 1
ATOM 2235 N N . GLY A 1 287 ? 29.103 -5.912 -47.691 1.00 78.88 287 GLY A N 1
ATOM 2236 C CA . GLY A 1 287 ? 29.952 -5.639 -46.530 1.00 78.88 287 GLY A CA 1
ATOM 2237 C C . GLY A 1 287 ? 29.522 -4.399 -45.740 1.00 78.88 287 GLY A C 1
ATOM 2238 O O . GLY A 1 287 ? 29.420 -4.445 -44.512 1.00 78.88 287 GLY A O 1
ATOM 2239 N N . LEU A 1 288 ? 29.188 -3.312 -46.442 1.00 80.31 288 LEU A N 1
ATOM 2240 C CA . LEU A 1 288 ? 28.704 -2.072 -45.837 1.00 80.31 288 LEU A CA 1
ATOM 2241 C C . LEU A 1 288 ? 27.343 -2.268 -45.152 1.00 80.31 288 LEU A C 1
ATOM 2243 O O . LEU A 1 288 ? 27.143 -1.772 -44.044 1.00 80.31 288 LEU A O 1
ATOM 2247 N N . THR A 1 289 ? 26.423 -3.020 -45.767 1.00 81.00 289 THR A N 1
ATOM 2248 C CA . THR A 1 289 ? 25.115 -3.315 -45.157 1.00 81.00 289 THR A CA 1
ATOM 2249 C C . THR A 1 289 ? 25.250 -4.131 -43.876 1.00 81.00 289 THR A C 1
ATOM 2251 O O . THR A 1 289 ? 24.607 -3.804 -42.880 1.00 81.00 289 THR A O 1
ATOM 2254 N N . PHE A 1 290 ? 26.140 -5.126 -43.845 1.00 78.88 290 PHE A N 1
ATOM 2255 C CA . PHE A 1 290 ? 26.409 -5.909 -42.638 1.00 78.88 290 PHE A CA 1
ATOM 2256 C C . PHE A 1 290 ? 27.021 -5.068 -41.512 1.00 78.88 290 PHE A C 1
ATOM 2258 O O . PHE A 1 290 ? 26.602 -5.194 -40.361 1.00 78.88 290 PHE A O 1
ATOM 2265 N N . LEU A 1 291 ? 27.945 -4.158 -41.837 1.00 79.19 291 LEU A N 1
ATOM 2266 C CA . LEU A 1 291 ? 28.484 -3.204 -40.862 1.00 79.19 291 LEU A CA 1
ATOM 2267 C C . LEU A 1 291 ? 27.417 -2.233 -40.348 1.00 79.19 291 LEU A C 1
ATOM 2269 O O . LEU A 1 291 ? 27.422 -1.891 -39.171 1.00 79.19 291 LEU A O 1
ATOM 2273 N N . TRP A 1 292 ? 26.492 -1.799 -41.204 1.00 78.44 292 TRP A N 1
ATOM 2274 C CA . TRP A 1 292 ? 25.426 -0.877 -40.812 1.00 78.44 292 TRP A CA 1
ATOM 2275 C C . TRP A 1 292 ? 24.338 -1.544 -39.958 1.00 78.44 292 TRP A C 1
ATOM 2277 O O . TRP A 1 292 ? 23.760 -0.904 -39.081 1.00 78.44 292 TRP A O 1
ATOM 2287 N N . LEU A 1 293 ? 24.073 -2.836 -40.166 1.00 78.81 293 LEU A N 1
ATOM 2288 C CA . LEU A 1 293 ? 23.138 -3.611 -39.344 1.00 78.81 293 LEU A CA 1
ATOM 2289 C C . LEU A 1 293 ? 23.681 -3.864 -37.930 1.00 78.81 293 LEU A C 1
ATOM 2291 O O . LEU A 1 293 ? 22.900 -3.950 -36.974 1.00 78.81 293 LEU A O 1
ATOM 2295 N N . ASP A 1 294 ? 25.005 -3.916 -37.774 1.00 77.88 294 ASP A N 1
ATOM 2296 C CA . ASP A 1 294 ? 25.649 -4.124 -36.483 1.00 77.88 294 ASP A CA 1
ATOM 2297 C C . ASP A 1 294 ? 25.341 -2.980 -35.499 1.00 77.88 294 ASP A C 1
ATOM 2299 O O . ASP A 1 294 ? 25.517 -1.786 -35.774 1.00 77.88 294 ASP A O 1
ATOM 2303 N N . ARG A 1 295 ? 24.827 -3.349 -34.321 1.00 74.19 295 ARG A N 1
ATOM 2304 C CA . ARG A 1 295 ? 24.417 -2.393 -33.285 1.00 74.19 295 ARG A CA 1
ATOM 2305 C C . ARG A 1 295 ? 25.612 -1.594 -32.762 1.00 74.19 295 ARG A C 1
ATOM 2307 O O . ARG A 1 295 ? 25.486 -0.386 -32.574 1.00 74.19 295 ARG A O 1
ATOM 2314 N N . ASN A 1 296 ? 26.760 -2.236 -32.571 1.00 74.88 296 ASN A N 1
ATOM 2315 C CA . ASN A 1 296 ? 27.925 -1.630 -31.931 1.00 74.88 296 ASN A CA 1
ATOM 2316 C C . ASN A 1 296 ? 28.700 -0.726 -32.894 1.00 74.88 296 ASN A C 1
ATOM 2318 O O . ASN A 1 296 ? 29.172 0.339 -32.493 1.00 74.88 296 ASN A O 1
ATOM 2322 N N . VAL A 1 297 ? 28.714 -1.063 -34.186 1.00 71.94 297 VAL A N 1
ATOM 2323 C CA . VAL A 1 297 ? 29.209 -0.162 -35.241 1.00 71.94 297 VAL A CA 1
ATOM 2324 C C . VAL A 1 297 ? 28.361 1.111 -35.316 1.00 71.94 297 VAL A C 1
ATOM 2326 O O . VAL A 1 297 ? 28.909 2.212 -35.365 1.00 71.94 297 VAL A O 1
ATOM 2329 N N . ARG A 1 298 ? 27.025 1.003 -35.257 1.00 77.88 298 ARG A N 1
ATOM 2330 C CA . ARG A 1 298 ? 26.143 2.186 -35.251 1.00 77.88 298 ARG A CA 1
ATOM 2331 C C . ARG A 1 298 ? 26.348 3.069 -34.023 1.00 77.88 298 ARG A C 1
ATOM 2333 O O . ARG A 1 298 ? 26.348 4.291 -34.160 1.00 77.88 298 ARG A O 1
ATOM 2340 N N . ILE A 1 299 ? 26.551 2.470 -32.849 1.00 77.62 299 ILE A N 1
ATOM 2341 C CA . ILE A 1 299 ? 26.864 3.198 -31.610 1.00 77.62 299 ILE A CA 1
ATOM 2342 C C . ILE A 1 299 ? 28.190 3.954 -31.752 1.00 77.62 299 ILE A C 1
ATOM 2344 O O . ILE A 1 299 ? 28.236 5.146 -31.453 1.00 77.62 299 ILE A O 1
ATOM 2348 N N . LEU A 1 300 ? 29.237 3.308 -32.280 1.00 75.88 300 LEU A N 1
ATOM 2349 C CA . LEU A 1 300 ? 30.525 3.952 -32.552 1.00 75.88 300 LEU A CA 1
ATOM 2350 C C . LEU A 1 300 ? 30.369 5.132 -33.519 1.00 75.88 300 LEU A C 1
ATOM 2352 O O . LEU A 1 300 ? 30.847 6.228 -33.236 1.00 75.88 300 LEU A O 1
ATOM 2356 N N . VAL A 1 301 ? 29.693 4.932 -34.653 1.00 76.25 301 VAL A N 1
ATOM 2357 C CA . VAL A 1 301 ? 29.488 5.991 -35.653 1.00 76.25 301 VAL A CA 1
ATOM 2358 C C . VAL A 1 301 ? 28.721 7.156 -35.035 1.00 76.25 301 VAL A C 1
ATOM 2360 O O . VAL A 1 301 ? 29.140 8.301 -35.183 1.00 76.25 301 VAL A O 1
ATOM 2363 N N . ARG A 1 302 ? 27.651 6.882 -34.283 1.00 75.75 302 ARG A N 1
ATOM 2364 C CA . ARG A 1 302 ? 26.870 7.918 -33.598 1.00 75.75 302 ARG A CA 1
ATOM 2365 C C . ARG A 1 302 ? 27.705 8.665 -32.559 1.00 75.75 302 ARG A C 1
ATOM 2367 O O . ARG A 1 302 ? 27.613 9.884 -32.508 1.00 75.75 302 ARG A O 1
ATOM 2374 N N . TRP A 1 303 ? 28.566 7.975 -31.814 1.00 76.69 303 TRP A N 1
ATOM 2375 C CA . TRP A 1 303 ? 29.497 8.584 -30.860 1.00 76.69 303 TRP A CA 1
ATOM 2376 C C . TRP A 1 303 ? 30.552 9.472 -31.543 1.00 76.69 303 TRP A C 1
ATOM 2378 O O . TRP A 1 303 ? 30.794 10.593 -31.094 1.00 76.69 303 TRP A O 1
ATOM 2388 N N . ILE A 1 304 ? 31.139 9.023 -32.663 1.00 75.00 304 ILE A N 1
ATOM 2389 C CA . ILE A 1 304 ? 32.087 9.823 -33.463 1.00 75.00 304 ILE A CA 1
ATOM 2390 C C . ILE A 1 304 ? 31.387 11.067 -34.017 1.00 75.00 304 ILE A C 1
ATOM 2392 O O . ILE A 1 304 ? 31.928 12.170 -33.936 1.00 75.00 304 ILE A O 1
ATOM 2396 N N . TRP A 1 305 ? 30.178 10.906 -34.560 1.00 75.56 305 TRP A N 1
ATOM 2397 C CA . TRP A 1 305 ? 29.380 12.015 -35.078 1.00 75.56 305 TRP A CA 1
ATOM 2398 C C . TRP A 1 305 ? 28.988 12.993 -33.971 1.00 75.56 305 TRP A C 1
ATOM 2400 O O . TRP A 1 305 ? 29.165 14.195 -34.144 1.00 75.56 305 TRP A O 1
ATOM 2410 N N . GLN A 1 306 ? 28.547 12.504 -32.813 1.00 73.69 306 GLN A N 1
ATOM 2411 C CA . GLN A 1 306 ? 28.239 13.347 -31.660 1.00 73.69 306 GLN A CA 1
ATOM 2412 C C . GLN A 1 306 ? 29.466 14.148 -31.218 1.00 73.69 306 GLN A C 1
ATOM 2414 O O . GLN A 1 306 ? 29.364 15.361 -31.090 1.00 73.69 306 GLN A O 1
ATOM 2419 N N . ARG A 1 307 ? 30.647 13.533 -31.083 1.00 69.88 307 ARG A N 1
ATOM 2420 C CA . ARG A 1 307 ? 31.874 14.269 -30.722 1.00 69.88 307 ARG A CA 1
ATOM 2421 C C . ARG A 1 307 ? 32.338 15.263 -31.785 1.00 69.88 307 ARG A C 1
ATOM 2423 O O . ARG A 1 307 ? 32.890 16.300 -31.437 1.00 69.88 307 ARG A O 1
ATOM 2430 N N . ARG A 1 308 ? 32.134 14.960 -33.070 1.00 67.06 308 ARG A N 1
ATOM 2431 C CA . ARG A 1 308 ? 32.547 15.839 -34.176 1.00 67.06 308 ARG A CA 1
ATOM 2432 C C . ARG A 1 308 ? 31.630 17.054 -34.339 1.00 67.06 308 ARG A C 1
ATOM 2434 O O . ARG A 1 308 ? 32.118 18.107 -34.732 1.00 67.06 308 ARG A O 1
ATOM 2441 N N . TRP A 1 309 ? 30.337 16.915 -34.047 1.00 58.78 309 TRP A N 1
ATOM 2442 C CA . TRP A 1 309 ? 29.348 17.991 -34.194 1.00 58.78 309 TRP A CA 1
ATOM 2443 C C . TRP A 1 309 ? 29.064 18.757 -32.894 1.00 58.78 309 TRP A C 1
ATOM 2445 O O . TRP A 1 309 ? 28.786 19.950 -32.954 1.00 58.78 309 TRP A O 1
ATOM 2455 N N . TYR A 1 310 ? 29.183 18.119 -31.726 1.00 56.50 310 TYR A N 1
ATOM 2456 C CA . TYR A 1 310 ? 28.952 18.732 -30.409 1.00 56.50 310 TYR A CA 1
ATOM 2457 C C . TYR A 1 310 ? 30.244 19.052 -29.655 1.00 56.50 310 TYR A C 1
ATOM 2459 O O . TYR A 1 310 ? 30.250 18.982 -28.433 1.00 56.50 310 TYR A O 1
ATOM 2467 N N . GLY A 1 311 ? 31.332 19.385 -30.355 1.00 46.72 311 GLY A N 1
ATOM 2468 C CA . GLY A 1 311 ? 32.629 19.694 -29.745 1.00 46.72 311 GLY A CA 1
ATOM 2469 C C . GLY A 1 311 ? 32.557 20.726 -28.607 1.00 46.72 311 GLY A C 1
ATOM 2470 O O . GLY A 1 311 ? 32.669 21.928 -28.840 1.00 46.72 311 GLY A O 1
ATOM 2471 N N . ARG A 1 312 ? 32.403 20.221 -27.382 1.00 37.31 312 ARG A N 1
ATOM 2472 C CA . ARG A 1 312 ? 32.911 20.730 -26.111 1.00 37.31 312 ARG A CA 1
ATOM 2473 C C . ARG A 1 312 ? 33.562 19.555 -25.397 1.00 37.31 312 ARG A C 1
ATOM 2475 O O . ARG A 1 312 ? 32.935 18.471 -25.368 1.00 37.31 312 ARG A O 1
#

Sequence (312 aa):
MPTLVAYDELCAAELVRFWTPQQLREALEQEHFGSVLDAAEADELARLLHEWMQRAMGQVTLRDALLVDPRRGERVYSLICTTLTVEHCPLLPEVGEALKPLNGKVLSPGEVREALEQWRKQPATRDPNDRPYGHSHHHHTLTTHLAALYAVLQRAEARGLSVVQYEGEQASYPFPANLDALLPPMPVPYAESEPRFEPPTGWRRILAIILVLLGVALLGVPLLMGQVPAQTAGLPLGLLTLGLLVGIHAGWAGYCGGVCIWLVANLPSFHYDRFTLWPAVPLMLVGLTFLWLDRNVRILVRWIWQRRWYGR

pLDDT: mean 76.85, std 12.75, range [37.31, 92.31]

Secondary structure (DSSP, 8-state):
-EEEEEE-HHHHHHHHHH--HHHHHHHHHTTTTTT-S-HHHHHHHHHHHHHHHHHSSS---HHHHHHH-HHHHHHHHHHHHHHTEEEEEE--HHHHHHHGGGTTS-B-HHHHHHHHHHHHHSPP---TT---S-HHHHHHHHHHHHHHHHHHHHHHHHTT-EEEEEESTT--PPPPS-GGGGSPP----S-S-S---PPP-THHHHHHHHHHHHHHHHHHHHHHTT---SS-THHHHHHHHHHHHHHTT--HHHHHHHHHHHHHHT-GGGSS-SS--TTHHHHHHHHHHHHHH-HHHHHHHHHHHHHHHS--

Foldseek 3Di:
DKKKWWFAVVVLLVQQQPHWLVRVLVCLVVCVLPCLDPPVLSVVLNVLSVVLVVVPPDTDGNLVSCVVPVVSNQSNSQSSRSSGIDDMADDDPLLLVLCVVVALHWAQLVVSVVSVVVSVPDDPPDDPPDDDDQPPPVVVVVVVSVVVSNVVSVVSNVVVIIMHIADPPPGGHRDDPDSVVSHDDPDPPPPPPPPAQDFDDDPLLVQLVVLLVVLCCVVPVCVVVVHDDPDFSLSSLLSNLVSVCSRLVWDPLLVQLSVLLSVLSVDPVVVDDDDCCPPSVVSNVSSVVSCVPTPSSVNVVVVVVCCVPVPD